Protein AF-A0A2H0RYD6-F1 (afdb_monomer_lite)

Secondary structure (DSSP, 8-state):
-PPPPP--------TT--TTSPPP--S-GGGS-SS--HHHHHT--TT----HHHHHHHHHHHHHHTT--TTTHHHHHHHHHHHHTPPPPPTT--EEPPPHHHHHHHHHHHTTTB-TT--EE-HHHHHHHHHHHHTT--EEEEE----TTHHHHHHHHHHHHHHTTGGG-HHHHHHHHHHHHHEEEEEEHHHHHSHHHHHHHTTSEEEEE--GGGSTTS-HHHHHHHHHHHHHHHHHHHHHTT-TT-EEEE-TTSS--BTTEEEEEHHHHHHHTTSEEEEEEEE--TTTB--STTT-B--S-B--EEEEPPPEEPPS--SHHHHHHHHHHHHHHHHHTT--GGGSEEEEEEEEEETTEEEEEEEEEE--

Structure (mmCIF, N/CA/C/O backbone):
data_AF-A0A2H0RYD6-F1
#
_entry.id   AF-A0A2H0RYD6-F1
#
loop_
_atom_site.group_PDB
_atom_site.id
_atom_site.type_symbol
_atom_site.label_atom_id
_atom_site.label_alt_id
_atom_site.label_comp_id
_atom_site.label_asym_id
_atom_site.label_entity_id
_atom_site.label_seq_id
_atom_site.pdbx_PDB_ins_code
_atom_site.Cartn_x
_atom_site.Cartn_y
_atom_site.Cartn_z
_atom_site.occupancy
_atom_site.B_iso_or_equiv
_atom_site.auth_seq_id
_atom_site.auth_comp_id
_atom_site.auth_asym_id
_atom_site.auth_atom_id
_atom_site.pdbx_PDB_model_num
ATOM 1 N N . MET A 1 1 ? 3.271 -5.932 -44.234 1.00 37.97 1 MET A N 1
ATOM 2 C CA . MET A 1 1 ? 3.535 -5.165 -43.001 1.00 37.97 1 MET A CA 1
ATOM 3 C C . MET A 1 1 ? 2.190 -4.962 -42.330 1.00 37.97 1 MET A C 1
ATOM 5 O O . MET A 1 1 ? 1.294 -4.492 -43.025 1.00 37.97 1 MET A O 1
ATOM 9 N N . PRO A 1 2 ? 1.973 -5.420 -41.089 1.00 30.73 2 PRO A N 1
ATOM 10 C CA . PRO A 1 2 ? 0.747 -5.078 -40.384 1.00 30.73 2 PRO A CA 1
ATOM 11 C C . PRO A 1 2 ? 0.792 -3.588 -40.005 1.00 30.73 2 PRO A C 1
ATOM 13 O O . PRO A 1 2 ? 1.890 -3.070 -39.798 1.00 30.73 2 PRO A O 1
ATOM 16 N N . PRO A 1 3 ? -0.361 -2.900 -39.980 1.00 33.38 3 PRO A N 1
ATOM 17 C CA . PRO A 1 3 ? -0.423 -1.466 -39.736 1.00 33.38 3 PRO A CA 1
ATOM 18 C C . PRO A 1 3 ? 0.052 -1.140 -38.321 1.00 33.38 3 PRO A C 1
ATOM 20 O O . PRO A 1 3 ? -0.197 -1.904 -37.383 1.00 33.38 3 PRO A O 1
ATOM 23 N N . ASP A 1 4 ? 0.740 -0.006 -38.209 1.00 31.06 4 ASP A N 1
ATOM 24 C CA . ASP A 1 4 ? 1.201 0.574 -36.956 1.00 31.06 4 ASP A CA 1
ATOM 25 C C . ASP A 1 4 ? 0.057 0.602 -35.940 1.00 31.06 4 ASP A C 1
ATOM 27 O O . ASP A 1 4 ? -1.044 1.091 -36.210 1.00 31.06 4 ASP A O 1
ATOM 31 N N . ALA A 1 5 ? 0.311 0.006 -34.775 1.00 29.27 5 ALA A N 1
ATOM 32 C CA . ALA A 1 5 ? -0.621 0.057 -33.665 1.00 29.27 5 ALA A CA 1
ATOM 33 C C . ALA A 1 5 ? -0.847 1.531 -33.292 1.00 29.27 5 ALA A C 1
ATOM 35 O O . ALA A 1 5 ? 0.125 2.291 -33.251 1.00 29.27 5 ALA A O 1
ATOM 36 N N . PRO A 1 6 ? -2.096 1.946 -33.019 1.00 32.25 6 PRO A N 1
ATOM 37 C CA . PRO A 1 6 ? -2.384 3.327 -32.677 1.00 32.25 6 PRO A CA 1
ATOM 38 C C . PRO A 1 6 ? -1.544 3.730 -31.465 1.00 32.25 6 PRO A C 1
ATOM 40 O O . PRO A 1 6 ? -1.495 3.011 -30.461 1.00 32.25 6 PRO A O 1
ATOM 43 N N . HIS A 1 7 ? -0.861 4.868 -31.595 1.00 31.98 7 HIS A N 1
ATOM 44 C CA . HIS A 1 7 ? -0.247 5.581 -30.487 1.00 31.98 7 HIS A CA 1
ATOM 45 C C . HIS A 1 7 ? -1.292 5.692 -29.372 1.00 31.98 7 HIS A C 1
ATOM 47 O O . HIS A 1 7 ? -2.338 6.304 -29.566 1.00 31.98 7 HIS A O 1
ATOM 53 N N . ASN A 1 8 ? -1.048 5.019 -28.242 1.00 32.84 8 ASN A N 1
ATOM 54 C CA . ASN A 1 8 ? -1.848 5.212 -27.037 1.00 32.84 8 ASN A CA 1
ATOM 55 C C . ASN A 1 8 ? -1.818 6.703 -26.708 1.00 32.84 8 ASN A C 1
ATOM 57 O O . ASN A 1 8 ? -0.725 7.253 -26.559 1.00 32.84 8 ASN A O 1
ATOM 61 N N . ASP A 1 9 ? -3.008 7.289 -26.594 1.00 32.81 9 ASP A N 1
ATOM 62 C CA . ASP A 1 9 ? -3.233 8.658 -26.158 1.00 32.81 9 ASP A CA 1
ATOM 63 C C . ASP A 1 9 ? -2.314 9.010 -24.988 1.00 32.81 9 ASP A C 1
ATOM 65 O O . ASP A 1 9 ? -2.285 8.351 -23.941 1.00 32.81 9 ASP A O 1
ATOM 69 N N . GLU A 1 10 ? -1.527 10.053 -25.215 1.00 34.47 10 GLU A N 1
ATOM 70 C CA . GLU A 1 10 ? -0.716 10.715 -24.218 1.00 34.47 10 GLU A CA 1
ATOM 71 C C . GLU A 1 10 ? -1.658 11.387 -23.220 1.00 34.47 10 GLU A C 1
ATOM 73 O O . GLU A 1 10 ? -2.106 12.512 -23.408 1.00 34.47 10 GLU A O 1
ATOM 78 N N . THR A 1 11 ? -1.964 10.708 -22.119 1.00 35.88 11 THR A N 1
ATOM 79 C CA . THR A 1 11 ? -2.294 11.434 -20.894 1.00 35.88 11 THR A CA 1
ATOM 80 C C . THR A 1 11 ? -0.992 12.033 -20.371 1.00 35.88 11 THR A C 1
ATOM 82 O O . THR A 1 11 ? -0.288 11.406 -19.576 1.00 35.88 11 THR A O 1
ATOM 85 N N . GLU A 1 12 ? -0.635 13.214 -20.879 1.00 33.78 12 GLU A N 1
ATOM 86 C CA . GLU A 1 12 ? 0.315 14.124 -20.242 1.00 33.78 12 GLU A CA 1
ATOM 87 C C . GLU A 1 12 ? -0.220 14.461 -18.844 1.00 33.78 12 GLU A C 1
ATOM 89 O O . GLU A 1 12 ? -1.097 15.305 -18.668 1.00 33.78 12 GLU A O 1
ATOM 94 N N . PHE A 1 13 ? 0.270 13.757 -17.826 1.00 41.69 13 PHE A N 1
ATOM 95 C CA . PHE A 1 13 ? -0.009 14.108 -16.440 1.00 41.69 13 PHE A CA 1
ATOM 96 C C . PHE A 1 13 ? 0.926 15.244 -16.032 1.00 41.69 13 PHE A C 1
ATOM 98 O O . PHE A 1 13 ? 2.059 15.024 -15.601 1.00 41.69 13 PHE A O 1
ATOM 105 N N . SER A 1 14 ? 0.433 16.473 -16.188 1.00 40.50 14 SER A N 1
ATOM 106 C CA . SER A 1 14 ? 0.968 17.617 -15.458 1.00 40.50 14 SER A CA 1
ATOM 107 C C . SER A 1 14 ? 0.738 17.416 -13.952 1.00 40.50 14 SER A C 1
ATOM 109 O O . SER A 1 14 ? -0.314 16.935 -13.527 1.00 40.50 14 SER A O 1
ATOM 111 N N . ILE A 1 15 ? 1.713 17.844 -13.145 1.00 49.47 15 ILE A N 1
ATOM 112 C CA . ILE A 1 15 ? 1.655 17.952 -11.673 1.00 49.47 15 ILE A CA 1
ATOM 113 C C . ILE A 1 15 ? 0.422 18.746 -11.210 1.00 49.47 15 ILE A C 1
ATOM 115 O O . ILE A 1 15 ? -0.019 18.613 -10.071 1.00 49.47 15 ILE A O 1
ATOM 119 N N . ASP A 1 16 ? -0.145 19.561 -12.099 1.00 48.12 16 ASP A N 1
ATOM 120 C CA . ASP A 1 16 ? -1.187 20.532 -11.786 1.00 48.12 16 ASP A CA 1
ATOM 121 C C . ASP A 1 16 ? -2.543 19.910 -11.413 1.00 48.12 16 ASP A C 1
ATOM 123 O O . ASP A 1 16 ? -3.422 20.634 -10.953 1.00 48.12 16 ASP A O 1
ATOM 127 N N . HIS A 1 17 ? -2.747 18.599 -11.608 1.00 54.44 17 HIS A N 1
ATOM 128 C CA . HIS A 1 17 ? -4.067 17.980 -11.444 1.00 54.44 17 HIS A CA 1
ATOM 129 C C . HIS A 1 17 ? -4.008 16.629 -10.718 1.00 54.44 17 HIS A C 1
ATOM 131 O O . HIS A 1 17 ? -4.177 15.568 -11.319 1.00 54.44 17 HIS A O 1
ATOM 137 N N . ILE A 1 18 ? -3.837 16.664 -9.394 1.00 70.06 18 ILE A N 1
ATOM 138 C CA . ILE A 1 18 ? -4.342 15.582 -8.538 1.00 70.06 18 ILE A CA 1
ATOM 139 C C . ILE A 1 18 ? -5.849 15.846 -8.361 1.00 70.06 18 ILE A C 1
ATOM 141 O O . ILE A 1 18 ? -6.205 16.906 -7.844 1.00 70.06 18 ILE A O 1
ATOM 145 N N . PRO A 1 19 ? -6.755 14.947 -8.796 1.00 70.38 19 PRO A N 1
ATOM 146 C CA . PRO A 1 19 ? -8.194 15.191 -8.701 1.00 70.38 19 PRO A CA 1
ATOM 147 C C . PRO A 1 19 ? -8.621 15.534 -7.268 1.00 70.38 19 PRO A C 1
ATOM 149 O O . PRO A 1 19 ? -8.234 14.841 -6.336 1.00 70.38 19 PRO A O 1
ATOM 152 N N . GLY A 1 20 ? -9.401 16.599 -7.085 1.00 67.25 20 GLY A N 1
ATOM 153 C CA . GLY A 1 20 ? -9.878 17.020 -5.758 1.00 67.25 20 GLY A CA 1
ATOM 154 C C . GLY A 1 20 ? -8.887 17.847 -4.931 1.00 67.25 20 GLY A C 1
ATOM 155 O O . GLY A 1 20 ? -9.303 18.506 -3.983 1.00 67.25 20 GLY A O 1
ATOM 156 N N . VAL A 1 21 ? -7.616 17.926 -5.338 1.00 71.50 21 VAL A N 1
ATOM 157 C CA . VAL A 1 21 ? -6.567 18.626 -4.588 1.00 71.50 21 VAL A CA 1
ATOM 158 C C . VAL A 1 21 ? -6.212 19.953 -5.256 1.00 71.50 21 VAL A C 1
ATOM 160 O O . VAL A 1 21 ? -6.069 20.035 -6.476 1.00 71.50 21 VAL A O 1
ATOM 163 N N . ASN A 1 22 ? -6.046 21.007 -4.452 1.00 69.38 22 ASN A N 1
ATOM 164 C CA . ASN A 1 22 ? -5.608 22.311 -4.954 1.00 69.38 22 ASN A CA 1
ATOM 165 C C . ASN A 1 22 ? -4.197 22.223 -5.568 1.00 69.38 22 ASN A C 1
ATOM 167 O O . ASN A 1 22 ? -3.375 21.449 -5.076 1.00 69.38 22 ASN A O 1
ATOM 171 N N . PRO A 1 23 ? -3.864 23.050 -6.579 1.00 68.56 23 PRO A N 1
ATOM 172 C CA . PRO A 1 23 ? -2.523 23.078 -7.152 1.00 68.56 23 PRO A CA 1
ATOM 173 C C . PRO A 1 23 ? -1.446 23.262 -6.077 1.00 68.56 23 PRO A C 1
ATOM 175 O O . PRO A 1 23 ? -1.485 24.208 -5.285 1.00 68.56 23 PRO A O 1
ATOM 178 N N . ILE A 1 24 ? -0.472 22.353 -6.052 1.00 67.12 24 ILE A N 1
ATOM 179 C CA . ILE A 1 24 ? 0.597 22.348 -5.054 1.00 67.12 24 ILE A CA 1
ATOM 180 C C . ILE A 1 24 ? 1.825 23.031 -5.648 1.00 67.12 24 ILE A C 1
ATOM 182 O O . ILE A 1 24 ? 2.405 22.558 -6.624 1.00 67.12 24 ILE A O 1
ATOM 186 N N . VAL A 1 25 ? 2.274 24.119 -5.019 1.00 66.94 25 VAL A N 1
ATOM 187 C CA . VAL A 1 25 ? 3.538 24.766 -5.394 1.00 66.94 25 VAL A CA 1
ATOM 188 C C . VAL A 1 25 ? 4.698 23.892 -4.929 1.00 66.94 25 VAL A C 1
ATOM 190 O O . VAL A 1 25 ? 5.032 23.837 -3.741 1.00 66.94 25 VAL A O 1
ATOM 193 N N . LEU A 1 26 ? 5.318 23.203 -5.880 1.00 70.19 26 LEU A N 1
ATOM 194 C CA . LEU A 1 26 ? 6.502 22.401 -5.623 1.00 70.19 26 LEU A CA 1
ATOM 195 C C . LEU A 1 26 ? 7.729 23.277 -5.394 1.00 70.19 26 LEU A C 1
ATOM 197 O O . LEU A 1 26 ? 7.932 24.301 -6.046 1.00 70.19 26 LEU A O 1
ATOM 201 N N . LYS A 1 27 ? 8.578 22.848 -4.464 1.00 65.75 27 LYS A N 1
ATOM 202 C CA . LYS A 1 27 ? 9.869 23.486 -4.217 1.00 65.75 27 LYS A CA 1
ATOM 203 C C . LYS A 1 27 ? 10.909 22.844 -5.128 1.00 65.75 27 LYS A C 1
ATOM 205 O O . LYS A 1 27 ? 10.867 21.643 -5.381 1.00 65.75 27 LYS A O 1
ATOM 210 N N . ASN A 1 28 ? 11.872 23.638 -5.590 1.00 64.50 28 ASN A N 1
ATOM 211 C CA . ASN A 1 28 ? 13.033 23.148 -6.338 1.00 64.50 28 ASN A CA 1
ATOM 212 C C . ASN A 1 28 ? 12.688 22.418 -7.656 1.00 64.50 28 ASN A C 1
ATOM 214 O O . ASN A 1 28 ? 13.416 21.510 -8.056 1.00 64.50 28 ASN A O 1
ATOM 218 N N . GLY A 1 29 ? 11.595 22.806 -8.329 1.00 58.78 29 GLY A N 1
ATOM 219 C CA . GLY A 1 29 ? 11.211 22.247 -9.634 1.00 58.78 29 GLY A CA 1
ATOM 220 C C . GLY A 1 29 ? 12.316 22.374 -10.689 1.00 58.78 29 GLY A C 1
ATOM 221 O O . GLY A 1 29 ? 12.468 21.480 -11.512 1.00 58.78 29 GLY A O 1
ATOM 222 N N . ASP A 1 30 ? 13.148 23.412 -10.578 1.00 60.41 30 ASP A N 1
ATOM 223 C CA . ASP A 1 30 ? 14.283 23.691 -11.468 1.00 60.41 30 ASP A CA 1
ATOM 224 C C . ASP A 1 30 ? 15.424 22.659 -11.354 1.00 60.41 30 ASP A C 1
ATOM 226 O O . ASP A 1 30 ? 16.246 22.538 -12.259 1.00 60.41 30 ASP A O 1
ATOM 230 N N . LEU A 1 31 ? 15.492 21.891 -10.252 1.00 63.03 31 LEU A N 1
ATOM 231 C CA . LEU A 1 31 ? 16.454 20.788 -10.092 1.00 63.03 31 LEU A CA 1
ATOM 232 C C . LEU A 1 31 ? 15.999 19.495 -10.790 1.00 63.03 31 LEU A C 1
ATOM 234 O O . LEU A 1 31 ? 16.804 18.569 -10.950 1.00 63.03 31 LEU A O 1
ATOM 238 N N . LEU A 1 32 ? 14.725 19.423 -11.186 1.00 67.06 32 LEU A N 1
ATOM 239 C CA . LEU A 1 32 ? 14.115 18.295 -11.884 1.00 67.06 32 LEU A CA 1
ATOM 240 C C . LEU A 1 32 ? 13.930 18.672 -13.358 1.00 67.06 32 LEU A C 1
ATOM 242 O O . LEU A 1 32 ? 13.231 19.634 -13.682 1.00 67.06 32 LEU A O 1
ATOM 246 N N . GLN A 1 33 ? 14.581 17.922 -14.249 1.00 61.97 33 GLN A N 1
ATOM 247 C CA . GLN A 1 33 ? 14.640 18.255 -15.673 1.00 61.97 33 GLN A CA 1
ATOM 248 C C . GLN A 1 33 ? 13.252 18.238 -16.320 1.00 61.97 33 GLN A C 1
ATOM 250 O O . GLN A 1 33 ? 12.412 17.397 -15.995 1.00 61.97 33 GLN A O 1
ATOM 255 N N . GLU A 1 34 ? 13.042 19.167 -17.251 1.00 55.84 34 GLU A N 1
ATOM 256 C CA . GLU A 1 34 ? 11.829 19.268 -18.069 1.00 55.84 34 GLU A CA 1
ATOM 257 C C . GLU A 1 34 ? 11.681 18.056 -19.009 1.00 55.84 34 GLU A C 1
ATOM 259 O O . GLU A 1 34 ? 10.568 17.582 -19.205 1.00 55.84 34 GLU A O 1
ATOM 264 N N . ASP A 1 35 ? 12.811 17.492 -19.465 1.00 63.28 35 ASP A N 1
ATOM 265 C CA . ASP A 1 35 ? 12.891 16.285 -20.311 1.00 63.28 35 ASP A CA 1
ATOM 266 C C . ASP A 1 35 ? 12.832 14.961 -19.503 1.00 63.28 35 ASP A C 1
ATOM 268 O O . ASP A 1 35 ? 12.671 13.878 -20.071 1.00 63.28 35 ASP A O 1
ATOM 272 N N . GLY A 1 36 ? 12.954 15.051 -18.170 1.00 71.69 36 GLY A N 1
ATOM 273 C CA . GLY A 1 36 ? 12.573 14.007 -17.213 1.00 71.69 36 GLY A CA 1
ATOM 274 C C . GLY A 1 36 ? 13.517 12.820 -16.967 1.00 71.69 36 GLY A C 1
ATOM 275 O O . GLY A 1 36 ? 14.474 12.555 -17.686 1.00 71.69 36 GLY A O 1
ATOM 276 N N . HIS A 1 37 ? 13.171 12.048 -15.929 1.00 81.62 37 HIS A N 1
ATOM 277 C CA . HIS A 1 37 ? 13.702 10.725 -15.548 1.00 81.62 37 HIS A CA 1
ATOM 278 C C . HIS A 1 37 ? 15.046 10.668 -14.803 1.00 81.62 37 HIS A C 1
ATOM 280 O O . HIS A 1 37 ? 15.606 9.582 -14.645 1.00 81.62 37 HIS A O 1
ATOM 286 N N . ARG A 1 38 ? 15.565 11.777 -14.271 1.00 83.25 38 ARG A N 1
ATOM 287 C CA . ARG A 1 38 ? 16.799 11.783 -13.471 1.00 83.25 38 ARG A CA 1
ATOM 288 C C . ARG A 1 38 ? 16.686 10.914 -12.220 1.00 83.25 38 ARG A C 1
ATOM 290 O O . ARG A 1 38 ? 17.623 10.182 -11.920 1.00 83.25 38 ARG A O 1
ATOM 297 N N . ILE A 1 39 ? 15.550 10.940 -11.518 1.00 85.62 39 ILE A N 1
ATOM 298 C CA . ILE A 1 39 ? 15.316 10.061 -10.360 1.00 85.62 39 ILE A CA 1
ATOM 299 C C . ILE A 1 39 ? 15.336 8.601 -10.798 1.00 85.62 39 ILE A C 1
ATOM 301 O O . ILE A 1 39 ? 15.963 7.766 -10.150 1.00 85.62 39 ILE A O 1
ATOM 305 N N . ALA A 1 40 ? 14.680 8.300 -11.917 1.00 82.94 40 ALA A N 1
ATOM 306 C CA . ALA A 1 40 ? 14.672 6.954 -12.460 1.00 82.94 40 ALA A CA 1
ATOM 307 C C . ALA A 1 40 ? 16.083 6.482 -12.834 1.00 82.94 40 ALA A C 1
ATOM 309 O O . ALA A 1 40 ? 16.407 5.340 -12.547 1.00 82.94 40 ALA A O 1
ATOM 310 N N . ASN A 1 41 ? 16.919 7.352 -13.407 1.00 84.56 41 ASN A N 1
ATOM 311 C CA . ASN A 1 41 ? 18.292 7.030 -13.801 1.00 84.56 41 ASN A CA 1
ATOM 312 C C . ASN A 1 41 ? 19.223 6.825 -12.594 1.00 84.56 41 ASN A C 1
ATOM 314 O O . ASN A 1 41 ? 20.054 5.925 -12.631 1.00 84.56 41 ASN A O 1
ATOM 318 N N . ILE A 1 42 ? 19.063 7.605 -11.514 1.00 85.56 42 ILE A N 1
ATOM 319 C CA . ILE A 1 42 ? 19.837 7.440 -10.265 1.00 85.56 42 ILE A CA 1
ATOM 320 C C . ILE A 1 42 ? 19.602 6.053 -9.646 1.00 85.56 42 ILE A C 1
ATOM 322 O O . ILE A 1 42 ? 20.526 5.424 -9.139 1.00 85.56 42 ILE A O 1
ATOM 326 N N . PHE A 1 43 ? 18.357 5.571 -9.677 1.00 82.94 43 PHE A N 1
ATOM 327 C CA . PHE A 1 43 ? 17.965 4.300 -9.058 1.00 82.94 43 PHE A CA 1
ATOM 328 C C . PHE A 1 43 ? 17.747 3.163 -10.064 1.00 82.94 43 PHE A C 1
ATOM 330 O O . PHE A 1 43 ? 17.210 2.118 -9.691 1.00 82.94 43 PHE A O 1
ATOM 337 N N . GLU A 1 44 ? 18.125 3.340 -11.331 1.00 75.81 44 GLU A N 1
ATOM 338 C CA . GLU A 1 44 ? 18.052 2.267 -12.319 1.00 75.81 44 GLU A CA 1
ATOM 339 C C . GLU A 1 44 ? 19.145 1.239 -12.016 1.00 75.81 44 GLU A C 1
ATOM 341 O O . GLU A 1 44 ? 20.317 1.420 -12.337 1.00 75.81 44 GLU A O 1
ATOM 346 N N . GLU A 1 45 ? 18.760 0.139 -11.372 1.00 64.31 45 GLU A N 1
ATOM 347 C CA . GLU A 1 45 ? 19.651 -0.999 -11.174 1.00 64.31 45 GLU A CA 1
ATOM 348 C C . GLU A 1 45 ? 19.872 -1.679 -12.543 1.00 64.31 45 GLU A C 1
ATOM 350 O O . GLU A 1 45 ? 18.979 -2.316 -13.100 1.00 64.31 45 GLU A O 1
ATOM 355 N N . SER A 1 46 ? 21.083 -1.560 -13.099 1.00 48.12 46 SER A N 1
ATOM 356 C CA . SER A 1 46 ? 21.507 -2.169 -14.377 1.00 48.12 46 SER A CA 1
ATOM 357 C C . SER A 1 46 ? 21.559 -3.709 -14.367 1.00 48.12 46 SER A C 1
ATOM 359 O O . SER A 1 46 ? 21.942 -4.328 -15.359 1.00 48.12 46 SER A O 1
ATOM 361 N N . ALA A 1 47 ? 21.179 -4.338 -13.251 1.00 44.09 47 ALA A N 1
ATOM 362 C CA . ALA A 1 47 ? 21.305 -5.771 -13.001 1.00 44.09 47 ALA A CA 1
ATOM 363 C C . ALA A 1 47 ? 20.066 -6.600 -13.395 1.00 44.09 47 ALA A C 1
ATOM 365 O O . ALA A 1 47 ? 20.176 -7.816 -13.530 1.00 44.09 47 ALA A O 1
ATOM 366 N N . ASP A 1 48 ? 18.908 -5.980 -13.639 1.00 51.62 48 ASP A N 1
ATOM 367 C CA . ASP A 1 48 ? 17.642 -6.706 -13.848 1.00 51.62 48 ASP A CA 1
ATOM 368 C C . ASP A 1 48 ? 17.368 -7.051 -15.326 1.00 51.62 48 ASP A C 1
ATOM 370 O O . ASP A 1 48 ? 16.251 -6.954 -15.842 1.00 51.62 48 ASP A O 1
ATOM 374 N N . HIS A 1 49 ? 18.402 -7.482 -16.049 1.00 54.03 49 HIS A N 1
ATOM 375 C CA . HIS A 1 49 ? 18.264 -8.008 -17.407 1.00 54.03 49 HIS A CA 1
ATOM 376 C C . HIS A 1 49 ? 18.059 -9.523 -17.385 1.00 54.03 49 HIS A C 1
ATOM 378 O O . HIS A 1 49 ? 18.941 -10.288 -17.771 1.00 54.03 49 HIS A O 1
ATOM 384 N N . ILE A 1 50 ? 16.867 -9.975 -16.983 1.00 57.44 50 ILE A N 1
ATOM 385 C CA . ILE A 1 50 ? 16.439 -11.336 -17.331 1.00 57.44 50 ILE A CA 1
ATOM 386 C C . ILE A 1 50 ? 16.320 -11.384 -18.863 1.00 57.44 50 ILE A C 1
ATOM 388 O O . ILE A 1 50 ? 15.563 -10.581 -19.431 1.00 57.44 50 ILE A O 1
ATOM 392 N N . PRO A 1 51 ? 17.032 -12.294 -19.560 1.00 62.44 51 PRO A N 1
ATOM 393 C CA . PRO A 1 51 ? 16.897 -12.443 -21.002 1.00 62.44 51 PRO A CA 1
ATOM 394 C C . PRO A 1 51 ? 15.425 -12.587 -21.393 1.00 62.44 51 PRO A C 1
ATOM 396 O O . PRO A 1 51 ? 14.651 -13.257 -20.707 1.00 62.44 51 PRO A O 1
ATOM 399 N N . GLN A 1 52 ? 15.018 -11.961 -22.497 1.00 66.25 52 GLN A N 1
ATOM 400 C CA . GLN A 1 52 ? 13.610 -11.912 -22.908 1.00 66.25 52 GLN A CA 1
ATOM 401 C C . GLN A 1 52 ? 12.966 -13.309 -22.996 1.00 66.25 52 GLN A C 1
ATOM 403 O O . GLN A 1 52 ? 11.802 -13.476 -22.633 1.00 66.25 52 GLN A O 1
ATOM 408 N N . GLU A 1 53 ? 13.726 -14.314 -23.431 1.00 64.31 53 GLU A N 1
ATOM 409 C CA . GLU A 1 53 ? 13.282 -15.709 -23.504 1.00 64.31 53 GLU A CA 1
ATOM 410 C C . GLU A 1 53 ? 12.977 -16.298 -22.119 1.00 64.31 53 GLU A C 1
ATOM 412 O O . GLU A 1 53 ? 11.907 -16.879 -21.918 1.00 64.31 53 GLU A O 1
ATOM 417 N N . SER A 1 54 ? 13.857 -16.070 -21.139 1.00 68.75 54 SER A N 1
ATOM 418 C CA . SER A 1 54 ? 13.654 -16.478 -19.745 1.00 68.75 54 SER A CA 1
ATOM 419 C C . SER A 1 54 ? 12.434 -15.782 -19.134 1.00 68.75 54 SER A C 1
ATOM 421 O O . SER A 1 54 ? 11.614 -16.431 -18.487 1.00 68.75 54 SER A O 1
ATOM 423 N N . SER A 1 55 ? 12.231 -14.494 -19.427 1.00 71.56 55 SER A N 1
ATOM 424 C CA . SER A 1 55 ? 11.051 -13.738 -18.984 1.00 71.56 55 SER A CA 1
ATOM 425 C C . SER A 1 55 ? 9.739 -14.301 -19.547 1.00 71.56 55 SER A C 1
ATOM 427 O O . SER A 1 55 ? 8.750 -14.419 -18.822 1.00 71.56 55 SER A O 1
ATOM 429 N N . ILE A 1 56 ? 9.712 -14.700 -20.826 1.00 76.19 56 ILE A N 1
ATOM 430 C CA . ILE A 1 56 ? 8.523 -15.305 -21.454 1.00 76.19 56 ILE A CA 1
ATOM 431 C C . ILE A 1 56 ? 8.234 -16.688 -20.862 1.00 76.19 56 ILE A C 1
ATOM 433 O O . ILE A 1 56 ? 7.071 -17.006 -20.596 1.00 76.19 56 ILE A O 1
ATOM 437 N N . ALA A 1 57 ? 9.263 -17.508 -20.640 1.00 80.25 57 ALA A N 1
ATOM 438 C CA . ALA A 1 57 ? 9.107 -18.828 -20.035 1.00 80.25 57 ALA A CA 1
ATOM 439 C C . ALA A 1 57 ? 8.554 -18.731 -18.603 1.00 80.25 57 ALA A C 1
ATOM 441 O O . ALA A 1 57 ? 7.600 -19.437 -18.265 1.00 80.25 57 ALA A O 1
ATOM 442 N N . LEU A 1 58 ? 9.090 -17.809 -17.796 1.00 76.88 58 LEU A N 1
ATOM 443 C CA . LEU A 1 58 ? 8.619 -17.537 -16.437 1.00 76.88 58 LEU A CA 1
ATOM 444 C C . LEU A 1 58 ? 7.170 -17.038 -16.428 1.00 76.88 58 LEU A C 1
ATOM 446 O O . LEU A 1 58 ? 6.333 -17.608 -15.730 1.00 76.88 58 LEU A O 1
ATOM 450 N N . ALA A 1 59 ? 6.836 -16.049 -17.262 1.00 80.50 59 ALA A N 1
ATOM 451 C CA . ALA A 1 59 ? 5.469 -15.543 -17.376 1.00 80.50 59 ALA A CA 1
ATOM 452 C C . ALA A 1 59 ? 4.486 -16.630 -17.847 1.00 80.50 59 ALA A C 1
ATOM 454 O O . ALA A 1 59 ? 3.385 -16.756 -17.314 1.00 80.50 59 ALA A O 1
ATOM 455 N N . THR A 1 60 ? 4.888 -17.469 -18.806 1.00 85.94 60 THR A N 1
ATOM 456 C CA . THR A 1 60 ? 4.072 -18.593 -19.290 1.00 85.94 60 THR A CA 1
ATOM 457 C C . THR A 1 60 ? 3.828 -19.621 -18.191 1.00 85.94 60 THR A C 1
ATOM 459 O O . THR A 1 60 ? 2.704 -20.101 -18.035 1.00 85.94 60 THR A O 1
ATOM 462 N N . ARG A 1 61 ? 4.865 -19.964 -17.417 1.00 84.06 61 ARG A N 1
ATOM 463 C CA . ARG A 1 61 ? 4.758 -20.880 -16.277 1.00 84.06 61 ARG A CA 1
ATOM 464 C C . ARG A 1 61 ? 3.798 -20.328 -15.223 1.00 84.06 61 ARG A C 1
ATOM 466 O O . ARG A 1 61 ? 2.887 -21.045 -14.819 1.00 84.06 61 ARG A O 1
ATOM 473 N N . ALA A 1 62 ? 3.949 -19.054 -14.873 1.00 81.00 62 ALA A N 1
ATOM 474 C CA . ALA A 1 62 ? 3.089 -18.364 -13.922 1.00 81.00 62 ALA A CA 1
ATOM 475 C C . ALA A 1 62 ? 1.616 -18.365 -14.368 1.00 81.00 62 ALA A C 1
ATOM 477 O O . ALA A 1 62 ? 0.728 -18.714 -13.595 1.00 81.00 62 ALA A O 1
ATOM 478 N N . LEU A 1 63 ? 1.347 -18.068 -15.645 1.00 86.94 63 LEU A N 1
ATOM 479 C CA . LEU A 1 63 ? -0.003 -18.126 -16.216 1.00 86.94 63 LEU A CA 1
ATOM 480 C C . LEU A 1 63 ? -0.581 -19.552 -16.201 1.00 86.94 63 LEU A C 1
ATOM 482 O O . LEU A 1 63 ? -1.751 -19.747 -15.882 1.00 86.94 63 LEU A O 1
ATOM 486 N N . ARG A 1 64 ? 0.221 -20.577 -16.505 1.00 86.69 64 ARG A N 1
ATOM 487 C CA . ARG A 1 64 ? -0.245 -21.970 -16.398 1.00 86.69 64 ARG A CA 1
ATOM 488 C C . ARG A 1 64 ? -0.616 -22.333 -14.966 1.00 86.69 64 ARG A C 1
ATOM 490 O O . ARG A 1 64 ? -1.638 -22.976 -14.759 1.00 86.69 64 ARG A O 1
ATOM 497 N N . GLN A 1 65 ? 0.187 -21.915 -13.991 1.00 83.44 65 GLN A N 1
ATOM 498 C CA . GLN A 1 65 ? -0.075 -22.203 -12.581 1.00 83.44 65 GLN A CA 1
ATOM 499 C C . GLN A 1 65 ? -1.275 -21.428 -12.030 1.00 83.44 65 GLN A C 1
ATOM 501 O O . GLN A 1 65 ? -2.001 -21.965 -11.206 1.00 83.44 65 GLN A O 1
ATOM 506 N N . ALA A 1 66 ? -1.564 -20.240 -12.566 1.00 83.12 66 ALA A N 1
ATOM 507 C CA . ALA A 1 66 ? -2.818 -19.529 -12.311 1.00 83.12 66 ALA A CA 1
ATOM 508 C C . ALA A 1 66 ? -4.054 -20.228 -12.940 1.00 83.12 66 ALA A C 1
ATOM 510 O O . ALA A 1 66 ? -5.188 -19.765 -12.810 1.00 83.12 66 ALA A O 1
ATOM 511 N N . GLY A 1 67 ? -3.862 -21.330 -13.673 1.00 87.44 67 GLY A N 1
ATOM 512 C CA . GLY A 1 67 ? -4.941 -22.106 -14.281 1.00 87.44 67 GLY A CA 1
ATOM 513 C C . GLY A 1 67 ? -5.452 -21.550 -15.612 1.00 87.44 67 GLY A C 1
ATOM 514 O O . GLY A 1 67 ? -6.537 -21.930 -16.053 1.00 87.44 67 GLY A O 1
ATOM 515 N N . TYR A 1 68 ? -4.712 -20.660 -16.287 1.00 89.38 68 TYR A N 1
ATOM 516 C CA . TYR A 1 68 ? -5.108 -20.228 -17.630 1.00 89.38 68 TYR A CA 1
ATOM 517 C C . TYR A 1 68 ? -4.944 -21.371 -18.636 1.00 89.38 68 TYR A C 1
ATOM 519 O O . TYR A 1 68 ? -3.862 -21.940 -18.800 1.00 89.38 68 TYR A O 1
ATOM 527 N N . GLY A 1 69 ? -6.019 -21.665 -19.372 1.00 91.31 69 GLY A N 1
ATOM 528 C CA . GLY A 1 69 ? -5.975 -22.619 -20.479 1.00 91.31 69 GLY A CA 1
ATOM 529 C C . GLY A 1 69 ? -5.011 -22.174 -21.583 1.00 91.31 69 GLY A C 1
ATOM 530 O O . GLY A 1 69 ? -4.830 -20.977 -21.815 1.00 91.31 69 GLY A O 1
ATOM 531 N N . LEU A 1 70 ? -4.435 -23.138 -22.310 1.00 90.19 70 LEU A N 1
ATOM 532 C CA . LEU A 1 70 ? -3.402 -22.895 -23.331 1.00 90.19 70 LEU A CA 1
ATOM 533 C C . LEU A 1 70 ? -3.796 -21.840 -24.379 1.00 90.19 70 LEU A C 1
ATOM 535 O O . LEU A 1 70 ? -2.941 -21.076 -24.816 1.00 90.19 70 LEU A O 1
ATOM 539 N N . LEU A 1 71 ? -5.081 -21.759 -24.738 1.00 92.88 71 LEU A N 1
ATOM 540 C CA . LEU A 1 71 ? -5.603 -20.787 -25.707 1.00 92.88 71 LEU A CA 1
ATOM 541 C C . LEU A 1 71 ? -5.634 -19.340 -25.178 1.00 92.88 71 LEU A C 1
ATOM 543 O O . LEU A 1 71 ? -5.594 -18.403 -25.968 1.00 92.88 71 LEU A O 1
ATOM 547 N N . HIS A 1 72 ? -5.674 -19.141 -23.858 1.00 90.56 72 HIS A N 1
ATOM 548 C CA . HIS A 1 72 ? -5.741 -17.813 -23.232 1.00 90.56 72 HIS A CA 1
ATOM 549 C C . HIS A 1 72 ? -4.358 -17.212 -22.960 1.00 90.56 72 HIS A C 1
ATOM 551 O O . HIS A 1 72 ? -4.215 -15.991 -22.876 1.00 90.56 72 HIS A O 1
ATOM 557 N N . ILE A 1 73 ? -3.333 -18.061 -22.831 1.00 92.31 73 ILE A N 1
ATOM 558 C CA . ILE A 1 73 ? -1.966 -17.650 -22.489 1.00 92.31 73 ILE A CA 1
ATOM 559 C C . ILE A 1 73 ? -1.405 -16.606 -23.470 1.00 92.31 73 ILE A C 1
ATOM 561 O O . ILE A 1 73 ? -0.902 -15.593 -22.985 1.00 92.31 73 ILE A O 1
ATOM 565 N N . PRO A 1 74 ? -1.508 -16.761 -24.810 1.00 92.75 74 PRO A N 1
ATOM 566 C CA . PRO A 1 74 ? -0.967 -15.770 -25.740 1.00 92.75 74 PRO A CA 1
ATOM 567 C C . PRO A 1 74 ? -1.548 -14.370 -25.518 1.00 92.75 74 PRO A C 1
ATOM 569 O O . PRO A 1 74 ? -0.799 -13.399 -25.446 1.00 92.75 74 PRO A O 1
ATOM 572 N N . GLY A 1 75 ? -2.868 -14.269 -25.325 1.00 92.75 75 GLY A N 1
ATOM 573 C CA . GLY A 1 75 ? -3.531 -12.996 -25.039 1.00 92.75 75 GLY A CA 1
ATOM 574 C C . GLY A 1 75 ? -3.050 -12.374 -23.727 1.00 92.75 75 GLY A C 1
ATOM 575 O O . GLY A 1 75 ? -2.735 -11.188 -23.686 1.00 92.75 75 GLY A O 1
ATOM 576 N N . LYS A 1 76 ? -2.906 -13.180 -22.667 1.00 91.56 76 LYS A N 1
ATOM 577 C CA . LYS A 1 76 ? -2.398 -12.709 -21.367 1.00 91.56 76 LYS A CA 1
ATOM 578 C C . LYS A 1 76 ? -0.941 -12.246 -21.439 1.00 91.56 76 LYS A C 1
ATOM 580 O O . LYS A 1 76 ? -0.613 -11.230 -20.834 1.00 91.56 76 LYS A O 1
ATOM 585 N N . LEU A 1 77 ? -0.090 -12.924 -22.213 1.00 89.25 77 LEU A N 1
ATOM 586 C CA . LEU A 1 77 ? 1.295 -12.502 -22.455 1.00 89.25 77 LEU A CA 1
ATOM 587 C C . LEU A 1 77 ? 1.370 -11.179 -23.226 1.00 89.25 77 LEU A C 1
ATOM 589 O O . LEU A 1 77 ? 2.195 -10.329 -22.893 1.00 89.25 77 LEU A O 1
ATOM 593 N N . VAL A 1 78 ? 0.505 -10.979 -24.228 1.00 90.44 78 VAL A N 1
ATOM 594 C CA . VAL A 1 78 ? 0.407 -9.703 -24.958 1.00 90.44 78 VAL A CA 1
ATOM 595 C C . VAL A 1 78 ? -0.014 -8.576 -24.016 1.00 90.44 78 VAL A C 1
ATOM 597 O O . VAL A 1 78 ? 0.624 -7.523 -24.013 1.00 90.44 78 VAL A O 1
ATOM 600 N N . THR A 1 79 ? -1.026 -8.807 -23.174 1.00 90.00 79 THR A N 1
ATOM 601 C CA . THR A 1 79 ? -1.462 -7.832 -22.165 1.00 90.00 79 THR A CA 1
ATOM 602 C C . THR A 1 79 ? -0.339 -7.503 -21.187 1.00 90.00 79 THR A C 1
ATOM 604 O O . THR A 1 79 ? -0.013 -6.330 -21.025 1.00 90.00 79 THR A O 1
ATOM 607 N N . LEU A 1 80 ? 0.306 -8.512 -20.593 1.00 86.50 80 LEU A N 1
ATOM 608 C CA . LEU A 1 80 ? 1.427 -8.320 -19.672 1.00 86.50 80 LEU A CA 1
ATOM 609 C C . LEU A 1 80 ? 2.546 -7.502 -20.326 1.00 86.50 80 LEU A C 1
ATOM 611 O O . LEU A 1 80 ? 2.971 -6.495 -19.773 1.00 86.50 80 LEU A O 1
ATOM 615 N N . ARG A 1 81 ? 2.960 -7.863 -21.548 1.00 85.00 81 ARG A N 1
ATOM 616 C CA . ARG A 1 81 ? 3.975 -7.120 -22.308 1.00 85.00 81 ARG A CA 1
ATOM 617 C C . ARG A 1 81 ? 3.567 -5.665 -22.542 1.00 85.00 81 ARG A C 1
ATOM 619 O O . ARG A 1 81 ? 4.397 -4.773 -22.388 1.00 85.00 81 ARG A O 1
ATOM 626 N N . SER A 1 82 ? 2.311 -5.422 -22.919 1.00 87.62 82 SER A N 1
ATOM 627 C CA . SER A 1 82 ? 1.793 -4.067 -23.130 1.00 87.62 82 SER A CA 1
ATOM 628 C C . SER A 1 82 ? 1.836 -3.234 -21.849 1.00 87.62 82 SER A C 1
ATOM 630 O O . SER A 1 82 ? 2.166 -2.054 -21.913 1.00 87.62 82 SER A O 1
ATOM 632 N N . LEU A 1 83 ? 1.511 -3.829 -20.700 1.00 85.81 83 LEU A N 1
ATOM 633 C CA . LEU A 1 83 ? 1.501 -3.142 -19.407 1.00 85.81 83 LEU A CA 1
ATOM 634 C C . LEU A 1 83 ? 2.920 -2.904 -18.863 1.00 85.81 83 LEU A C 1
ATOM 636 O O . LEU A 1 83 ? 3.215 -1.826 -18.342 1.00 85.81 83 LEU A O 1
ATOM 640 N N . SER A 1 84 ? 3.831 -3.863 -19.045 1.00 79.94 84 SER A N 1
ATOM 641 C CA . SER A 1 84 ? 5.230 -3.747 -18.608 1.00 79.94 84 SER A CA 1
ATOM 642 C C . SER A 1 84 ? 6.052 -2.764 -19.453 1.00 79.94 84 SER A C 1
ATOM 644 O O . SER A 1 84 ? 7.049 -2.220 -18.979 1.00 79.94 84 SER A O 1
ATOM 646 N N . ASN A 1 85 ? 5.628 -2.488 -20.690 1.00 77.94 85 ASN A N 1
ATOM 647 C CA . ASN A 1 85 ? 6.262 -1.512 -21.586 1.00 77.94 85 ASN A CA 1
ATOM 648 C C . ASN A 1 85 ? 5.771 -0.068 -21.387 1.00 77.94 85 ASN A C 1
ATOM 650 O O . ASN A 1 85 ? 6.053 0.801 -22.211 1.00 77.94 85 ASN A O 1
ATOM 654 N N . THR A 1 86 ? 5.063 0.213 -20.294 1.00 74.00 86 THR A N 1
ATOM 655 C CA . THR A 1 86 ? 4.760 1.588 -19.880 1.00 74.00 86 THR A CA 1
ATOM 656 C C . THR A 1 86 ? 6.054 2.378 -19.665 1.00 74.00 86 THR A C 1
ATOM 658 O O . THR A 1 86 ? 7.041 1.827 -19.163 1.00 74.00 86 THR A O 1
ATOM 661 N N . LYS A 1 87 ? 6.065 3.659 -20.065 1.00 75.56 87 LYS A N 1
ATOM 662 C CA . LYS A 1 87 ? 7.215 4.559 -19.876 1.00 75.56 87 LYS A CA 1
ATOM 663 C C . LYS A 1 87 ? 7.593 4.615 -18.386 1.00 75.56 87 LYS A C 1
ATOM 665 O O . LYS A 1 87 ? 6.736 4.466 -17.506 1.00 75.56 87 LYS A O 1
ATOM 670 N N . LYS A 1 88 ? 8.887 4.805 -18.099 1.00 77.50 88 LYS A N 1
ATOM 671 C CA . LYS A 1 88 ? 9.335 5.117 -16.733 1.00 77.50 88 LYS A CA 1
ATOM 672 C C . LYS A 1 88 ? 8.616 6.388 -16.268 1.00 77.50 88 LYS A C 1
ATOM 674 O O . LYS A 1 88 ? 8.359 7.248 -17.110 1.00 77.50 88 LYS A O 1
ATOM 679 N N . PRO A 1 89 ? 8.286 6.522 -14.977 1.00 77.75 89 PRO A N 1
ATOM 680 C CA . PRO A 1 89 ? 7.655 7.741 -14.498 1.00 77.75 89 PRO A CA 1
ATOM 681 C C . PRO A 1 89 ? 8.548 8.951 -14.722 1.00 77.75 89 PRO A C 1
ATOM 683 O O . PRO A 1 89 ? 9.775 8.859 -14.607 1.00 77.75 89 PRO A O 1
ATOM 686 N N . HIS A 1 90 ? 7.926 10.076 -15.052 1.00 83.25 90 HIS A N 1
ATOM 687 C CA . HIS A 1 90 ? 8.622 11.354 -15.085 1.00 83.25 90 HIS A CA 1
ATOM 688 C C . HIS A 1 90 ? 8.993 11.768 -13.654 1.00 83.25 90 HIS A C 1
ATOM 690 O O . HIS A 1 90 ? 8.262 11.468 -12.714 1.00 83.25 90 HIS A O 1
ATOM 696 N N . ASP A 1 91 ? 10.057 12.551 -13.465 1.00 79.25 91 ASP A N 1
ATOM 697 C CA . ASP A 1 91 ? 10.455 13.059 -12.133 1.00 79.25 91 ASP A CA 1
ATOM 698 C C . ASP A 1 91 ? 9.400 13.979 -11.489 1.00 79.25 91 ASP A C 1
ATOM 700 O O . ASP A 1 91 ? 9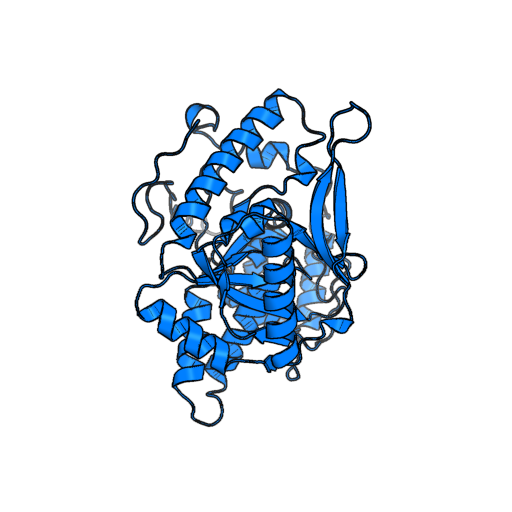.492 14.339 -10.318 1.00 79.25 91 ASP A O 1
ATOM 704 N N . ARG A 1 92 ? 8.405 14.370 -12.285 1.00 77.38 92 ARG A N 1
ATOM 705 C CA . ARG A 1 92 ? 7.274 15.229 -11.932 1.00 77.38 92 ARG A CA 1
ATOM 706 C C . ARG A 1 92 ? 5.992 14.421 -11.702 1.00 77.38 92 ARG A C 1
ATOM 708 O O . ARG A 1 92 ? 5.030 14.926 -11.140 1.00 77.38 92 ARG A O 1
ATOM 715 N N . GLU A 1 93 ? 5.985 13.149 -12.086 1.00 80.62 93 GLU A N 1
ATOM 716 C CA . GLU A 1 93 ? 4.874 12.242 -11.841 1.00 80.62 93 GLU A CA 1
ATOM 717 C C . GLU A 1 93 ? 5.007 11.680 -10.421 1.00 80.62 93 GLU A C 1
ATOM 719 O O . GLU A 1 93 ? 5.618 10.640 -10.196 1.00 80.62 93 GLU A O 1
ATOM 724 N N . TYR A 1 94 ? 4.490 12.410 -9.435 1.00 85.00 94 TYR A N 1
ATOM 725 C CA . TYR A 1 94 ? 4.503 11.968 -8.038 1.00 85.00 94 TYR A CA 1
ATOM 726 C C . TYR A 1 94 ? 3.342 11.033 -7.724 1.00 85.00 94 TYR A C 1
ATOM 728 O O . TYR A 1 94 ? 3.518 10.047 -7.014 1.00 85.00 94 TYR A O 1
ATOM 736 N N . VAL A 1 95 ? 2.156 11.356 -8.240 1.00 87.81 95 VAL A N 1
ATOM 737 C CA . VAL A 1 95 ? 0.943 10.559 -8.069 1.00 87.81 95 VAL A CA 1
ATOM 738 C C . VAL A 1 95 ? 0.603 9.917 -9.401 1.00 87.81 95 VAL A C 1
ATOM 740 O O . VAL A 1 95 ? 0.511 10.599 -10.419 1.00 87.81 95 VAL A O 1
ATOM 743 N N . ARG A 1 96 ? 0.387 8.606 -9.382 1.00 87.56 96 ARG A N 1
ATOM 744 C CA . ARG A 1 96 ? -0.108 7.845 -10.522 1.00 87.56 96 ARG A CA 1
ATOM 745 C C . ARG A 1 96 ? -1.488 7.310 -10.207 1.00 87.56 96 ARG A C 1
ATOM 747 O O . ARG A 1 96 ? -1.673 6.563 -9.243 1.00 87.56 96 ARG A O 1
ATOM 754 N N . MET A 1 97 ? -2.446 7.648 -11.061 1.00 90.06 97 MET A N 1
ATOM 755 C CA . MET A 1 97 ? -3.757 7.020 -11.014 1.00 90.06 97 MET A CA 1
ATOM 756 C C . MET A 1 97 ? -3.673 5.591 -11.545 1.00 90.06 97 MET A C 1
ATOM 758 O O . MET A 1 97 ? -2.906 5.305 -12.468 1.00 90.06 97 MET A O 1
ATOM 762 N N . ARG A 1 98 ? -4.452 4.687 -10.945 1.00 90.62 98 ARG A N 1
ATOM 763 C CA . ARG A 1 98 ? -4.518 3.292 -11.386 1.00 90.62 98 ARG A CA 1
ATOM 764 C C . ARG A 1 98 ? -4.851 3.216 -12.879 1.00 90.62 98 ARG A C 1
ATOM 766 O O . ARG A 1 98 ? -5.659 3.983 -13.397 1.00 90.62 98 ARG A O 1
ATOM 773 N N . ASN A 1 99 ? -4.253 2.256 -13.567 1.00 91.50 99 ASN A N 1
ATOM 774 C CA . ASN A 1 99 ? -4.594 1.923 -14.939 1.00 91.50 99 ASN A CA 1
ATOM 775 C C . ASN A 1 99 ? -5.640 0.804 -14.922 1.00 91.50 99 ASN A C 1
ATOM 777 O O . ASN A 1 99 ? -5.344 -0.301 -14.475 1.00 91.50 99 ASN A O 1
ATOM 781 N N . GLU A 1 100 ? -6.842 1.048 -15.446 1.00 92.06 100 GLU A N 1
ATOM 782 C CA . GLU A 1 100 ? -7.933 0.059 -15.404 1.00 92.06 100 GLU A CA 1
ATOM 783 C C . GLU A 1 100 ? -7.598 -1.257 -16.129 1.00 92.06 100 GLU A C 1
ATOM 785 O O . GLU A 1 100 ? -8.011 -2.332 -15.692 1.00 92.06 100 GLU A O 1
ATOM 790 N N . LYS A 1 101 ? -6.778 -1.221 -17.193 1.00 92.38 101 LYS A N 1
ATOM 791 C CA . LYS A 1 101 ? -6.293 -2.450 -17.852 1.00 92.38 101 LYS A CA 1
ATOM 792 C C . LYS A 1 101 ? -5.315 -3.209 -16.954 1.00 92.38 101 LYS A C 1
ATOM 794 O O . LYS A 1 101 ? -5.382 -4.437 -16.899 1.00 92.38 101 LYS A O 1
ATOM 799 N N . ALA A 1 102 ? -4.425 -2.498 -16.255 1.00 91.81 102 ALA A N 1
ATOM 800 C CA . ALA A 1 102 ? -3.517 -3.101 -15.281 1.00 91.81 102 ALA A CA 1
ATOM 801 C C . ALA A 1 102 ? -4.296 -3.702 -14.111 1.00 91.81 102 ALA A C 1
ATOM 803 O O . ALA A 1 102 ? -4.099 -4.869 -13.795 1.00 91.81 102 ALA A O 1
ATOM 804 N N . ARG A 1 103 ? -5.245 -2.950 -13.546 1.00 93.19 103 ARG A N 1
ATOM 805 C CA . ARG A 1 103 ? -6.147 -3.394 -12.481 1.00 93.19 103 ARG A CA 1
ATOM 806 C C . ARG A 1 103 ? -6.871 -4.682 -12.855 1.00 93.19 103 ARG A C 1
ATOM 808 O O . ARG A 1 103 ? -6.748 -5.673 -12.144 1.00 93.19 103 ARG A O 1
ATOM 815 N N . ALA A 1 104 ? -7.560 -4.701 -13.996 1.00 92.88 104 ALA A N 1
ATOM 816 C CA . ALA A 1 104 ? -8.300 -5.875 -14.451 1.00 92.88 104 ALA A CA 1
ATOM 817 C C . ALA A 1 104 ? -7.392 -7.098 -14.661 1.00 92.88 104 ALA A C 1
ATOM 819 O O . ALA A 1 104 ? -7.755 -8.209 -14.279 1.00 92.88 104 ALA A O 1
ATOM 820 N N . PHE A 1 105 ? -6.206 -6.905 -15.251 1.00 92.62 105 PHE A N 1
ATOM 821 C CA . PHE A 1 105 ? -5.243 -7.987 -15.447 1.00 92.62 105 PHE A CA 1
ATOM 822 C C . PHE A 1 105 ? -4.694 -8.515 -14.119 1.00 92.62 105 PHE A C 1
ATOM 824 O O . PHE A 1 105 ? -4.689 -9.723 -13.904 1.00 92.62 105 PHE A O 1
ATOM 831 N N . VAL A 1 106 ? -4.233 -7.622 -13.245 1.00 90.31 106 VAL A N 1
ATOM 832 C CA . VAL A 1 106 ? -3.570 -7.961 -11.983 1.00 90.31 106 VAL A CA 1
ATOM 833 C C . VAL A 1 106 ? -4.549 -8.597 -11.004 1.00 90.31 106 VAL A C 1
ATOM 835 O O . VAL A 1 106 ? -4.204 -9.606 -10.403 1.00 90.31 106 VAL A O 1
ATOM 838 N N . GLU A 1 107 ? -5.769 -8.074 -10.875 1.00 92.00 107 GLU A N 1
ATOM 839 C CA . GLU A 1 107 ? -6.790 -8.669 -10.008 1.00 92.00 107 GLU A CA 1
ATOM 840 C C . GLU A 1 107 ? -7.223 -10.061 -10.494 1.00 92.00 107 GLU A C 1
ATOM 842 O O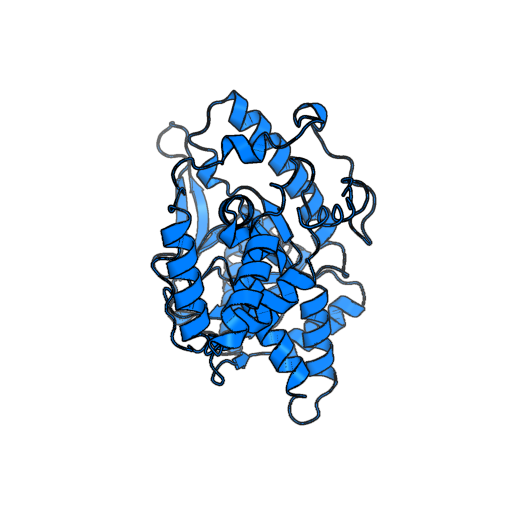 . GLU A 1 107 ? -7.412 -10.950 -9.671 1.00 92.00 107 GLU A O 1
ATOM 847 N N . ASP A 1 108 ? -7.356 -10.285 -11.809 1.00 92.00 108 ASP A N 1
ATOM 848 C CA . ASP A 1 108 ? -7.639 -11.624 -12.359 1.00 92.00 108 ASP A CA 1
ATOM 849 C C . ASP A 1 108 ? -6.446 -12.570 -12.171 1.00 92.00 108 ASP A C 1
ATOM 851 O O . ASP A 1 108 ? -6.625 -13.711 -11.758 1.00 92.00 108 ASP A O 1
ATOM 855 N N . PHE A 1 109 ? -5.227 -12.103 -12.443 1.00 90.50 109 PHE A N 1
ATOM 856 C CA . PHE A 1 109 ? -4.021 -12.924 -12.362 1.00 90.50 109 PHE A CA 1
ATOM 857 C C . PHE A 1 109 ? -3.656 -13.280 -10.916 1.00 90.50 109 PHE A C 1
ATOM 859 O O . PHE A 1 109 ? -3.534 -14.457 -10.588 1.00 90.50 109 PHE A O 1
ATOM 866 N N . LEU A 1 110 ? -3.505 -12.282 -10.041 1.00 88.50 110 LEU A N 1
ATOM 867 C CA . LEU A 1 110 ? -3.150 -12.492 -8.636 1.00 88.50 110 LEU A CA 1
ATOM 868 C C . LEU A 1 110 ? -4.309 -13.048 -7.818 1.00 88.50 110 LEU A C 1
ATOM 870 O O . LEU A 1 110 ? -4.079 -13.855 -6.921 1.00 88.50 110 LEU A O 1
ATOM 874 N N . GLY A 1 111 ? -5.550 -12.691 -8.155 1.00 89.88 111 GLY A N 1
ATOM 875 C CA . GLY A 1 111 ? -6.735 -13.220 -7.484 1.00 89.88 111 GLY A CA 1
ATOM 876 C C . GLY A 1 111 ? -6.883 -14.738 -7.602 1.00 89.88 111 GLY A C 1
ATOM 877 O O . GLY A 1 111 ? -7.617 -15.319 -6.814 1.00 89.88 111 GLY A O 1
ATOM 878 N N . ARG A 1 112 ? -6.173 -15.393 -8.531 1.00 88.88 112 ARG A N 1
ATOM 879 C CA . ARG A 1 112 ? -6.101 -16.863 -8.648 1.00 88.88 112 ARG A CA 1
ATOM 880 C C . ARG A 1 112 ? -5.143 -17.513 -7.649 1.00 88.88 112 ARG A C 1
ATOM 882 O O . ARG A 1 112 ? -5.251 -18.710 -7.413 1.00 88.88 112 ARG A O 1
ATOM 889 N N . PHE A 1 113 ? -4.213 -16.744 -7.087 1.00 87.31 113 PHE A N 1
ATOM 890 C CA . PHE A 1 113 ? -3.274 -17.206 -6.063 1.00 87.31 113 PHE A CA 1
ATOM 891 C C . PHE A 1 113 ? -3.717 -16.824 -4.648 1.00 87.31 113 PHE A C 1
ATOM 893 O O . PHE A 1 113 ? -3.203 -17.366 -3.679 1.00 87.31 113 PHE A O 1
ATOM 900 N N . VAL A 1 114 ? -4.677 -15.915 -4.499 1.00 90.25 114 VAL A N 1
ATOM 901 C CA . VAL A 1 114 ? -5.308 -15.643 -3.203 1.00 90.25 114 VAL A CA 1
ATOM 902 C C . VAL A 1 114 ? -6.352 -16.738 -2.952 1.00 90.25 114 VAL A C 1
ATOM 904 O O . VAL A 1 114 ? -7.291 -16.869 -3.737 1.00 90.25 114 VAL A O 1
ATOM 907 N N . SER A 1 115 ? -6.182 -17.551 -1.906 1.00 90.19 115 SER A N 1
ATOM 908 C CA . SER A 1 115 ? -7.075 -18.682 -1.583 1.00 90.19 115 SER A CA 1
ATOM 909 C C . SER A 1 115 ? -8.514 -18.227 -1.310 1.00 90.19 115 SER A C 1
ATOM 911 O O . SER A 1 115 ? -8.757 -17.060 -1.015 1.00 90.19 115 SER A O 1
ATOM 913 N N . GLU A 1 116 ? -9.485 -19.134 -1.403 1.00 89.62 116 GLU A N 1
ATOM 914 C CA . GLU A 1 116 ? -10.864 -18.887 -0.947 1.00 89.62 116 GLU A CA 1
ATOM 915 C C . GLU A 1 116 ? -10.958 -18.779 0.583 1.00 89.62 116 GLU A C 1
ATOM 917 O O . GLU A 1 116 ? -11.860 -18.125 1.086 1.00 89.62 116 GLU A O 1
ATOM 922 N N . GLU A 1 117 ? -9.989 -19.346 1.307 1.00 91.56 117 GLU A N 1
ATOM 923 C CA . GLU A 1 117 ? -9.840 -19.244 2.771 1.00 91.56 117 GLU A CA 1
ATOM 924 C C . GLU A 1 117 ? -9.312 -17.872 3.236 1.00 91.56 117 GLU A C 1
ATOM 926 O O . GLU A 1 117 ? -9.029 -17.679 4.412 1.00 91.56 117 GLU A O 1
ATOM 931 N N . SER A 1 118 ? -9.105 -16.934 2.311 1.00 94.00 118 SER A N 1
ATOM 932 C CA . SER A 1 118 ? -8.729 -15.558 2.624 1.00 94.00 118 SER A CA 1
ATOM 933 C C . SER A 1 118 ? -9.875 -14.784 3.259 1.00 94.00 118 SER A C 1
ATOM 935 O O . SER A 1 118 ? -10.956 -14.709 2.673 1.00 94.00 118 SER A O 1
ATOM 937 N N . GLU A 1 119 ? -9.599 -14.099 4.365 1.00 93.06 119 GLU A N 1
ATOM 938 C CA . GLU A 1 119 ? -10.614 -13.373 5.128 1.00 93.06 119 GLU A CA 1
ATOM 939 C C . GLU A 1 119 ? -10.297 -11.878 5.295 1.00 93.06 119 GLU A C 1
ATOM 941 O O . GLU A 1 119 ? -9.141 -11.434 5.294 1.00 93.06 119 GLU A O 1
ATOM 946 N N . ILE A 1 120 ? -11.366 -11.090 5.442 1.00 94.69 120 ILE A N 1
ATOM 947 C CA . ILE A 1 120 ? -11.313 -9.741 6.002 1.00 94.69 120 ILE A CA 1
ATOM 948 C C . ILE A 1 120 ? -11.835 -9.818 7.434 1.00 94.69 120 ILE A C 1
ATOM 950 O O . ILE A 1 120 ? -12.941 -10.293 7.677 1.00 94.69 120 ILE A O 1
ATOM 954 N N . HIS A 1 121 ? -11.049 -9.314 8.379 1.00 96.12 121 HIS A N 1
ATOM 955 C CA . HIS A 1 121 ? -11.444 -9.181 9.776 1.00 96.12 121 HIS A CA 1
ATOM 956 C C . HIS A 1 121 ? -11.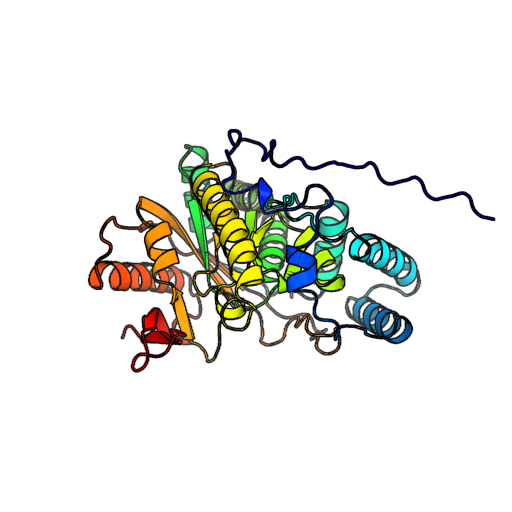658 -7.709 10.123 1.00 96.12 121 HIS A C 1
ATOM 958 O O . HIS A 1 121 ? -10.903 -6.839 9.681 1.00 96.12 121 HIS A O 1
ATOM 964 N N . GLY A 1 122 ? -12.663 -7.425 10.952 1.00 96.00 122 GLY A N 1
ATOM 965 C CA . GLY A 1 122 ? -12.972 -6.063 11.383 1.00 96.00 122 GLY A CA 1
ATOM 966 C C . GLY A 1 122 ? -13.642 -5.200 10.310 1.00 96.00 122 GLY A C 1
ATOM 967 O O . GLY A 1 122 ? -13.458 -3.981 10.305 1.00 96.00 122 GLY A O 1
ATOM 968 N N . THR A 1 123 ? -14.403 -5.787 9.377 1.00 93.81 123 THR A N 1
ATOM 969 C CA . THR A 1 123 ? -15.109 -5.033 8.322 1.00 93.81 123 THR A CA 1
ATOM 970 C C . THR A 1 123 ? -16.041 -3.963 8.910 1.00 93.81 123 THR A C 1
ATOM 972 O O . THR A 1 123 ? -16.203 -2.889 8.333 1.00 93.81 123 THR A O 1
ATOM 975 N N . GLU A 1 124 ? -16.611 -4.192 10.093 1.00 95.06 124 GLU A N 1
ATOM 976 C CA . GLU A 1 124 ? -17.399 -3.207 10.836 1.00 95.06 124 GLU A CA 1
ATOM 977 C C . GLU A 1 124 ? -16.589 -1.964 11.231 1.00 95.06 124 GLU A C 1
ATOM 979 O O . GLU A 1 124 ? -17.100 -0.846 11.134 1.00 95.06 124 GLU A O 1
ATOM 984 N N . ASN A 1 125 ? -15.313 -2.133 11.595 1.00 97.56 125 ASN A N 1
ATOM 985 C CA . ASN A 1 125 ? -14.422 -1.013 11.890 1.00 97.56 125 ASN A CA 1
ATOM 986 C C . ASN A 1 125 ? -14.108 -0.234 10.614 1.00 97.56 125 ASN A C 1
ATOM 988 O O . ASN A 1 125 ? -14.141 0.996 10.630 1.00 97.56 125 ASN A O 1
ATOM 992 N N . LEU A 1 126 ? -13.872 -0.933 9.495 1.00 96.56 126 LEU A N 1
ATOM 993 C CA . LEU A 1 126 ? -13.696 -0.278 8.200 1.00 96.56 126 LEU A CA 1
ATOM 994 C C . LEU A 1 126 ? -14.944 0.536 7.835 1.00 96.56 126 LEU A C 1
ATOM 996 O O . LEU A 1 126 ? -14.822 1.697 7.459 1.00 96.56 126 LEU A O 1
ATOM 1000 N N . ALA A 1 127 ? -16.142 -0.034 7.982 1.00 95.75 127 ALA A N 1
ATOM 1001 C CA . ALA A 1 127 ? -17.391 0.661 7.683 1.00 95.75 127 ALA A CA 1
ATOM 1002 C C . ALA A 1 127 ? -17.603 1.902 8.559 1.00 95.75 127 ALA A C 1
ATOM 1004 O O . ALA A 1 127 ? -17.989 2.953 8.046 1.00 95.75 127 ALA A O 1
ATOM 1005 N N . GLN A 1 128 ? -17.290 1.820 9.855 1.00 96.56 128 GLN A N 1
ATOM 1006 C CA . GLN A 1 128 ? -17.332 2.977 10.749 1.00 96.56 128 GLN A CA 1
ATOM 1007 C C . GLN A 1 128 ? -16.348 4.070 10.306 1.00 96.56 128 GLN A C 1
ATOM 1009 O O . GLN A 1 128 ? -16.705 5.246 10.248 1.00 96.56 128 GLN A O 1
ATOM 1014 N N . THR A 1 129 ? -15.123 3.691 9.958 1.00 96.56 129 THR A N 1
ATOM 1015 C CA . THR A 1 129 ? -14.099 4.612 9.455 1.00 96.56 129 THR A CA 1
ATOM 1016 C C . THR A 1 129 ? -14.517 5.272 8.145 1.00 96.56 129 THR A C 1
ATOM 1018 O O . THR A 1 129 ? -14.319 6.475 7.965 1.00 96.56 129 THR A O 1
ATOM 1021 N N . MET A 1 130 ? -15.125 4.513 7.232 1.00 96.62 130 MET A N 1
ATOM 1022 C CA . MET A 1 130 ? -15.647 5.058 5.982 1.00 96.62 130 MET A CA 1
ATOM 1023 C C . MET A 1 130 ? -16.807 6.022 6.232 1.00 96.62 130 MET A C 1
ATOM 1025 O O . MET A 1 130 ? -16.891 7.046 5.562 1.00 96.62 130 MET A O 1
ATOM 1029 N N . GLU A 1 131 ? -17.642 5.777 7.240 1.00 95.56 131 GLU A N 1
ATOM 1030 C CA . GLU A 1 131 ? -18.671 6.735 7.646 1.00 95.56 131 GLU A CA 1
ATOM 1031 C C . GLU A 1 131 ? -18.059 8.048 8.158 1.00 95.56 131 GLU A C 1
ATOM 1033 O O . GLU A 1 131 ? -18.453 9.132 7.728 1.00 95.56 131 GLU A O 1
ATOM 1038 N N . GLU A 1 132 ? -17.023 7.984 9.001 1.00 93.94 132 GLU A N 1
ATOM 1039 C CA . GLU A 1 132 ? -16.288 9.187 9.413 1.00 93.94 132 GLU A CA 1
ATOM 1040 C C . GLU A 1 132 ? -15.674 9.915 8.210 1.00 93.94 132 GLU A C 1
ATOM 1042 O O . GLU A 1 132 ? -15.743 11.147 8.123 1.00 93.94 132 GLU A O 1
ATOM 1047 N N . ASN A 1 133 ? -15.146 9.165 7.244 1.00 95.06 133 ASN A N 1
ATOM 1048 C CA . ASN A 1 133 ? -14.587 9.710 6.017 1.00 95.06 133 ASN A CA 1
ATOM 1049 C C . ASN A 1 133 ? -15.636 10.421 5.145 1.00 95.06 133 ASN A C 1
ATOM 1051 O O . ASN A 1 133 ? -15.365 11.516 4.645 1.00 95.06 133 ASN A O 1
ATOM 1055 N N . ARG A 1 134 ? -16.861 9.885 5.045 1.00 94.44 134 ARG A N 1
ATOM 1056 C CA . ARG A 1 134 ? -17.997 10.532 4.355 1.00 94.44 134 ARG A CA 1
ATOM 1057 C C . ARG A 1 134 ? -18.401 11.861 4.987 1.00 94.44 134 ARG A C 1
ATOM 1059 O O . ARG A 1 134 ? -18.844 12.757 4.274 1.00 94.44 134 ARG A O 1
ATOM 1066 N N . THR A 1 135 ? -18.187 12.038 6.293 1.00 94.19 135 THR A N 1
ATOM 1067 C CA . THR A 1 135 ? -18.403 13.338 6.965 1.00 94.19 135 THR A CA 1
ATOM 1068 C C . THR A 1 135 ? -17.310 14.377 6.677 1.00 94.19 135 THR A C 1
ATOM 1070 O O . THR A 1 135 ? -17.321 15.464 7.253 1.00 94.19 135 THR A O 1
ATOM 1073 N N . GLY A 1 136 ? -16.359 14.061 5.792 1.00 91.56 136 GLY A N 1
ATOM 1074 C CA . GLY A 1 136 ? -15.267 14.943 5.390 1.00 91.56 136 GLY A CA 1
ATOM 1075 C C . GLY A 1 136 ? -14.024 14.837 6.272 1.00 91.56 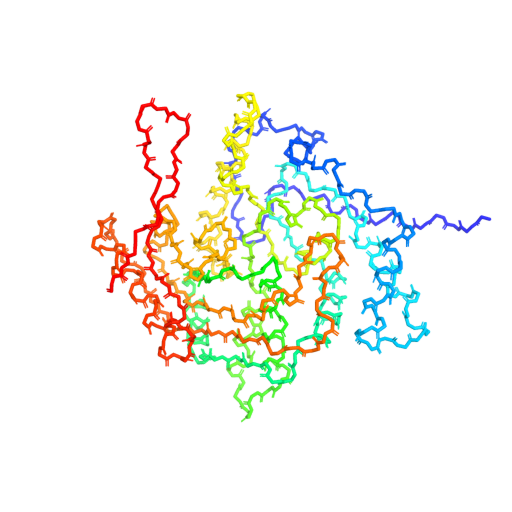136 GLY A C 1
ATOM 1076 O O . GLY A 1 136 ? -13.121 15.662 6.147 1.00 91.56 136 GLY A O 1
ATOM 1077 N N . LYS A 1 137 ? -13.953 13.847 7.173 1.00 91.12 137 LYS A N 1
ATOM 1078 C CA . LYS A 1 137 ? -12.768 13.641 8.010 1.00 91.12 137 LYS A CA 1
ATOM 1079 C C . LYS A 1 137 ? -11.721 12.810 7.250 1.00 91.12 137 LYS A C 1
ATOM 1081 O O . LYS A 1 137 ? -12.031 11.714 6.782 1.00 91.12 137 LYS A O 1
ATOM 1086 N N . PRO A 1 138 ? -10.470 13.273 7.128 1.00 90.88 138 PRO A N 1
ATOM 1087 C CA . PRO A 1 138 ? -9.431 12.486 6.481 1.00 90.88 138 PRO A CA 1
ATOM 1088 C C . PRO A 1 138 ? -9.024 11.292 7.349 1.00 90.88 138 PRO A C 1
ATOM 1090 O O . PRO A 1 138 ? -8.866 11.414 8.568 1.00 90.88 138 PRO A O 1
ATOM 1093 N N . VAL A 1 139 ? -8.810 10.152 6.697 1.00 93.44 139 VAL A N 1
ATOM 1094 C CA . VAL A 1 139 ? -8.382 8.903 7.331 1.00 93.44 139 VAL A CA 1
ATOM 1095 C C . VAL A 1 139 ? -7.040 8.486 6.747 1.00 93.44 139 VAL A C 1
ATOM 1097 O O . VAL A 1 139 ? -6.860 8.438 5.531 1.00 93.44 139 VAL A O 1
ATOM 1100 N N . LEU A 1 140 ? -6.100 8.148 7.626 1.00 94.81 140 LEU A N 1
ATOM 1101 C CA . LEU A 1 140 ? -4.826 7.551 7.256 1.00 94.81 140 LEU A CA 1
ATOM 1102 C C . LEU A 1 140 ? -4.862 6.054 7.571 1.00 94.81 140 LEU A C 1
ATOM 1104 O O . LEU A 1 140 ? -4.939 5.652 8.734 1.00 94.81 140 LEU A O 1
ATOM 1108 N N . MET A 1 141 ? -4.770 5.225 6.537 1.00 95.81 141 MET A N 1
ATOM 1109 C CA . MET A 1 141 ? -4.636 3.784 6.685 1.00 95.81 141 MET A CA 1
ATOM 1110 C C . MET A 1 141 ? -3.167 3.452 6.944 1.00 95.81 141 MET A C 1
ATOM 1112 O O . MET A 1 141 ? -2.302 3.709 6.110 1.00 95.81 141 MET A O 1
ATOM 1116 N N . MET A 1 142 ? -2.864 2.906 8.117 1.00 95.31 142 MET A N 1
ATOM 1117 C CA . MET A 1 142 ? -1.498 2.539 8.490 1.00 95.31 142 MET A CA 1
ATOM 1118 C C . MET A 1 142 ? -1.426 1.039 8.723 1.00 95.31 142 MET A C 1
ATOM 1120 O O . MET A 1 142 ? -2.320 0.497 9.363 1.00 95.31 142 MET A O 1
ATOM 1124 N N . GLY A 1 143 ? -0.379 0.373 8.232 1.00 93.62 143 GLY A N 1
ATOM 1125 C CA . GLY A 1 143 ? -0.237 -1.074 8.407 1.00 93.62 143 GLY A CA 1
ATOM 1126 C C . GLY A 1 143 ? 1.171 -1.624 8.259 1.00 93.62 143 GLY A C 1
ATOM 1127 O O . GLY A 1 143 ? 2.086 -0.889 7.898 1.00 93.62 143 GLY A O 1
ATOM 1128 N N . ASN A 1 144 ? 1.349 -2.909 8.572 1.00 93.00 144 ASN A N 1
ATOM 1129 C CA . ASN A 1 144 ? 2.610 -3.622 8.349 1.00 93.00 144 ASN A CA 1
ATOM 1130 C C . ASN A 1 144 ? 2.874 -3.798 6.849 1.00 93.00 144 ASN A C 1
ATOM 1132 O O . ASN A 1 144 ? 1.938 -3.815 6.050 1.00 93.00 144 ASN A O 1
ATOM 1136 N N . HIS A 1 145 ? 4.143 -3.961 6.476 1.00 89.88 145 HIS A N 1
ATOM 1137 C CA . HIS A 1 145 ? 4.519 -4.210 5.086 1.00 89.88 145 HIS A CA 1
ATOM 1138 C C . HIS A 1 145 ? 5.156 -5.590 4.909 1.00 89.88 145 HIS A C 1
ATOM 1140 O O . HIS A 1 145 ? 6.360 -5.758 5.087 1.00 89.88 145 HIS A O 1
ATOM 1146 N N . GLY A 1 146 ? 4.368 -6.597 4.542 1.00 85.81 146 GLY A N 1
ATOM 1147 C CA . GLY A 1 146 ? 4.869 -7.947 4.276 1.00 85.81 146 GLY A CA 1
ATOM 1148 C C . GLY A 1 146 ? 5.446 -8.112 2.867 1.00 85.81 146 GLY A C 1
ATOM 1149 O O . GLY A 1 146 ? 6.421 -8.843 2.672 1.00 85.81 146 GLY A O 1
ATOM 1150 N N . SER A 1 147 ? 4.871 -7.428 1.874 1.00 84.81 147 SER A N 1
ATOM 1151 C CA . SER A 1 147 ? 5.175 -7.631 0.455 1.00 84.81 147 SER A CA 1
ATOM 1152 C C . SER A 1 147 ? 4.941 -6.372 -0.381 1.00 84.81 147 SER A C 1
ATOM 1154 O O . SER A 1 147 ? 4.044 -5.586 -0.106 1.00 84.81 147 SER A O 1
ATOM 1156 N N . GLU A 1 148 ? 5.662 -6.214 -1.501 1.00 81.50 148 GLU A N 1
ATOM 1157 C CA . GLU A 1 148 ? 5.416 -5.113 -2.463 1.00 81.50 148 GLU A CA 1
ATOM 1158 C C . GLU A 1 148 ? 3.984 -5.111 -3.028 1.00 81.50 148 GLU A C 1
ATOM 1160 O O . GLU A 1 148 ? 3.558 -4.136 -3.644 1.00 81.50 148 GLU A O 1
ATOM 1165 N N . LEU A 1 149 ? 3.262 -6.222 -2.867 1.00 86.62 149 LEU A N 1
ATOM 1166 C CA . LEU A 1 149 ? 1.905 -6.410 -3.358 1.00 86.62 149 LEU A CA 1
ATOM 1167 C C . LEU A 1 149 ? 0.827 -6.103 -2.322 1.00 86.62 149 LEU A C 1
ATOM 1169 O O . LEU A 1 149 ? -0.342 -6.182 -2.680 1.00 86.62 149 LEU A O 1
ATOM 1173 N N . ASP A 1 150 ? 1.172 -5.733 -1.088 1.00 91.50 150 ASP A N 1
ATOM 1174 C CA . ASP A 1 150 ? 0.195 -5.503 -0.014 1.00 91.50 150 ASP A CA 1
ATOM 1175 C C . ASP A 1 150 ? -0.988 -4.607 -0.440 1.00 91.50 150 ASP A C 1
ATOM 1177 O O . ASP A 1 150 ? -2.133 -5.014 -0.232 1.00 91.50 150 ASP A O 1
ATOM 1181 N N . PRO A 1 151 ? -0.792 -3.466 -1.140 1.00 92.62 151 PRO A N 1
ATOM 1182 C CA . PRO A 1 151 ? -1.923 -2.654 -1.600 1.00 92.62 151 PRO A CA 1
ATOM 1183 C C . PRO A 1 151 ? -2.813 -3.356 -2.632 1.00 92.62 151 PRO A C 1
ATOM 1185 O O . PRO A 1 151 ? -4.026 -3.154 -2.680 1.00 92.62 151 PRO A O 1
ATOM 1188 N N . VAL A 1 152 ? -2.214 -4.192 -3.481 1.00 92.31 152 VAL A N 1
ATOM 1189 C CA . VAL A 1 152 ? -2.931 -4.960 -4.501 1.00 92.31 152 VAL A CA 1
ATOM 1190 C C . VAL A 1 152 ? -3.709 -6.104 -3.854 1.00 92.31 152 VAL A C 1
ATOM 1192 O O . VAL A 1 152 ? -4.857 -6.341 -4.225 1.00 92.31 152 VAL A O 1
ATOM 1195 N N . LEU A 1 153 ? -3.116 -6.780 -2.867 1.00 93.06 153 LEU A N 1
ATOM 1196 C CA . LEU A 1 153 ? -3.781 -7.816 -2.077 1.00 93.06 153 LEU A CA 1
ATOM 1197 C C . LEU A 1 153 ? -4.978 -7.232 -1.322 1.00 93.06 153 LEU A C 1
ATOM 1199 O O . LEU A 1 153 ? -6.067 -7.796 -1.404 1.00 93.06 153 LEU A O 1
ATOM 1203 N N . ALA A 1 154 ? -4.818 -6.059 -0.700 1.00 94.75 154 ALA A N 1
ATOM 1204 C CA . ALA A 1 154 ? -5.922 -5.330 -0.082 1.00 94.75 154 ALA A CA 1
ATOM 1205 C C . ALA A 1 154 ? -7.045 -5.030 -1.094 1.00 94.75 154 ALA A C 1
ATOM 1207 O O . ALA A 1 154 ? -8.204 -5.337 -0.831 1.00 94.75 154 ALA A O 1
ATOM 1208 N N . SER A 1 155 ? -6.714 -4.518 -2.288 1.00 94.56 155 SER A N 1
ATOM 1209 C CA . SER A 1 155 ? -7.703 -4.265 -3.352 1.00 94.56 155 SER A CA 1
ATOM 1210 C C . SER A 1 155 ? -8.451 -5.535 -3.792 1.00 94.56 155 SER A C 1
ATOM 1212 O O . SER A 1 155 ? -9.665 -5.499 -4.007 1.00 94.56 155 SER A O 1
ATOM 1214 N N . ILE A 1 156 ? -7.752 -6.672 -3.908 1.00 94.06 156 ILE A N 1
ATOM 1215 C CA . ILE A 1 156 ? -8.355 -7.967 -4.266 1.00 94.06 156 ILE A CA 1
ATOM 1216 C C . ILE A 1 156 ? -9.327 -8.436 -3.181 1.00 94.06 156 ILE A C 1
ATOM 1218 O O . ILE A 1 156 ? -10.439 -8.847 -3.514 1.00 94.06 156 ILE A O 1
ATOM 1222 N N . LEU A 1 157 ? -8.935 -8.368 -1.905 1.00 94.56 157 LEU A N 1
ATOM 1223 C CA . LEU A 1 157 ? -9.799 -8.782 -0.798 1.00 94.56 157 LEU A CA 1
ATOM 1224 C C . LEU A 1 157 ? -11.025 -7.872 -0.680 1.00 94.56 157 LEU A C 1
ATOM 1226 O O . LEU A 1 157 ? -12.142 -8.376 -0.663 1.00 94.56 157 LEU A O 1
ATOM 1230 N N . LEU A 1 158 ? -10.852 -6.547 -0.734 1.00 93.88 158 LEU A N 1
ATOM 1231 C CA . LEU A 1 158 ? -11.967 -5.589 -0.707 1.00 93.88 158 LEU A CA 1
ATOM 1232 C C . LEU A 1 158 ? -12.948 -5.795 -1.875 1.00 93.88 158 LEU A C 1
ATOM 1234 O O . LEU A 1 158 ? -14.157 -5.633 -1.723 1.00 93.88 158 LEU A O 1
ATOM 1238 N N . LYS A 1 159 ? -12.452 -6.192 -3.056 1.00 92.44 159 LYS A N 1
ATOM 1239 C CA . LYS A 1 159 ? -13.307 -6.561 -4.194 1.00 92.44 159 LYS A CA 1
ATOM 1240 C C . LYS A 1 159 ? -14.138 -7.810 -3.908 1.00 92.44 159 LYS A C 1
ATOM 1242 O O . LYS A 1 159 ? -15.304 -7.853 -4.293 1.00 92.44 159 LYS A O 1
ATOM 1247 N N . ARG A 1 160 ? -13.529 -8.838 -3.309 1.00 89.38 160 ARG A N 1
ATOM 1248 C CA . ARG A 1 160 ? -14.226 -10.083 -2.952 1.00 89.38 160 ARG A CA 1
ATOM 1249 C C . ARG A 1 160 ? -15.293 -9.821 -1.904 1.00 89.38 160 ARG A C 1
ATOM 1251 O O . ARG A 1 160 ? -16.406 -10.297 -2.071 1.00 89.38 160 ARG A O 1
ATOM 1258 N N . GLU A 1 161 ? -14.972 -9.007 -0.908 1.00 85.62 161 GLU A N 1
ATOM 1259 C CA . GLU A 1 161 ? -15.910 -8.571 0.123 1.00 85.62 161 GLU A CA 1
ATOM 1260 C C . GLU A 1 161 ? -17.162 -7.930 -0.483 1.00 85.62 161 GLU A C 1
ATOM 1262 O O . GLU A 1 161 ? -18.288 -8.351 -0.217 1.00 85.62 161 GLU A O 1
ATOM 1267 N N . TYR A 1 162 ? -16.955 -6.971 -1.388 1.00 82.31 162 TYR A N 1
ATOM 1268 C CA . TYR A 1 162 ? -18.036 -6.337 -2.133 1.00 82.31 162 TYR A CA 1
ATOM 1269 C C . TYR A 1 162 ? -18.846 -7.347 -2.967 1.00 82.31 162 TYR A C 1
ATOM 1271 O O . TYR A 1 162 ? -20.076 -7.349 -2.929 1.00 82.31 162 TYR A O 1
ATOM 1279 N N . ALA A 1 163 ? -18.170 -8.233 -3.707 1.00 82.00 163 ALA A N 1
ATOM 1280 C CA . ALA A 1 163 ? -18.820 -9.207 -4.583 1.00 82.00 163 ALA A CA 1
ATOM 1281 C C . ALA A 1 163 ? -19.613 -10.283 -3.820 1.00 82.00 163 ALA A C 1
ATOM 1283 O O . ALA A 1 163 ? -20.614 -10.779 -4.334 1.00 82.00 163 ALA A O 1
ATOM 1284 N N . ASN A 1 164 ? -19.183 -10.628 -2.606 1.00 73.62 164 ASN A N 1
ATOM 1285 C CA . ASN A 1 164 ? -19.795 -11.668 -1.786 1.00 73.62 164 ASN A CA 1
ATOM 1286 C C . ASN A 1 164 ? -21.044 -11.188 -1.022 1.00 73.62 164 ASN A C 1
ATOM 1288 O O . ASN A 1 164 ? -21.675 -12.010 -0.359 1.00 73.62 164 ASN A O 1
ATOM 1292 N N . GLN A 1 165 ? -21.419 -9.899 -1.119 1.00 62.12 165 GLN A N 1
ATOM 1293 C CA . GLN A 1 165 ? -22.639 -9.309 -0.532 1.00 62.12 165 GLN A CA 1
ATOM 1294 C C . GLN A 1 165 ? -22.942 -9.820 0.886 1.00 62.12 165 GLN A C 1
ATOM 1296 O O . GLN A 1 165 ? -24.066 -10.236 1.180 1.00 62.12 165 GLN A O 1
ATOM 1301 N N . HIS A 1 166 ? -21.908 -9.836 1.733 1.00 57.03 166 HIS A N 1
ATOM 1302 C CA . HIS A 1 166 ? -21.871 -10.367 3.096 1.00 57.03 166 HIS A CA 1
ATOM 1303 C C . HIS A 1 166 ? -23.245 -10.561 3.749 1.00 57.03 166 HIS A C 1
ATOM 1305 O O . HIS A 1 166 ? -23.778 -9.643 4.367 1.00 57.03 166 HIS A O 1
ATOM 1311 N N . ASN A 1 167 ? -23.836 -11.753 3.610 1.00 56.59 167 ASN A N 1
ATOM 1312 C CA . ASN A 1 167 ? -25.077 -12.142 4.290 1.00 56.59 167 ASN A CA 1
ATOM 1313 C C . ASN A 1 167 ? -26.203 -11.071 4.269 1.00 56.59 167 ASN A C 1
ATOM 1315 O O . ASN A 1 167 ? -26.998 -11.004 5.205 1.00 56.59 167 ASN A O 1
ATOM 1319 N N . GLY A 1 168 ? -26.270 -10.221 3.232 1.00 63.19 168 GLY A N 1
ATOM 1320 C CA . GLY A 1 168 ? -27.253 -9.136 3.109 1.00 63.19 168 GLY A CA 1
ATOM 1321 C C . GLY A 1 168 ? -26.924 -7.803 3.806 1.00 63.19 168 GLY A C 1
ATOM 1322 O O . GLY A 1 168 ? -27.828 -6.981 3.941 1.00 63.19 168 GLY A O 1
ATOM 1323 N N . ASN A 1 169 ? -25.685 -7.548 4.249 1.00 80.75 169 ASN A N 1
ATOM 1324 C CA . ASN A 1 169 ? -25.290 -6.259 4.836 1.00 80.75 169 ASN A CA 1
ATOM 1325 C C . ASN A 1 169 ? -24.660 -5.314 3.794 1.00 80.75 169 ASN A C 1
ATOM 1327 O O . ASN A 1 169 ? -23.443 -5.289 3.598 1.00 80.75 169 ASN A O 1
ATOM 1331 N N . GLU A 1 170 ? -25.515 -4.522 3.146 1.00 85.81 170 GLU A N 1
ATOM 1332 C CA . GLU A 1 170 ? -25.157 -3.560 2.090 1.00 85.81 170 GLU A CA 1
ATOM 1333 C C . GLU A 1 170 ? -24.127 -2.515 2.554 1.00 85.81 170 GLU A C 1
ATOM 1335 O O . GLU A 1 170 ? -23.182 -2.220 1.828 1.00 85.81 170 GLU A O 1
ATOM 1340 N N . LEU A 1 171 ? -24.213 -2.049 3.807 1.00 87.69 171 LEU A N 1
ATOM 1341 C CA . LEU A 1 171 ? -23.298 -1.037 4.351 1.00 87.69 171 LEU A CA 1
ATOM 1342 C C . LEU A 1 171 ? -21.832 -1.502 4.360 1.00 87.69 171 LEU A C 1
ATOM 1344 O O . LEU A 1 171 ? -20.926 -0.705 4.094 1.00 87.69 171 LEU A O 1
ATOM 1348 N N . LEU A 1 172 ? -21.588 -2.774 4.691 1.00 89.75 172 LEU A N 1
ATOM 1349 C CA . LEU A 1 172 ? -20.233 -3.333 4.720 1.00 89.75 172 LEU A CA 1
ATOM 1350 C C . LEU A 1 172 ? -19.666 -3.458 3.303 1.00 89.75 172 LEU A C 1
ATOM 1352 O O . LEU A 1 172 ? -18.534 -3.045 3.055 1.00 89.75 172 LEU A O 1
ATOM 1356 N N . ALA A 1 173 ? -20.477 -3.964 2.370 1.00 88.62 173 ALA A N 1
ATOM 1357 C CA . ALA A 1 173 ? -20.093 -4.111 0.971 1.00 88.62 173 ALA A CA 1
ATOM 1358 C C . ALA A 1 173 ? -19.791 -2.751 0.319 1.00 88.62 173 ALA A C 1
ATOM 1360 O O . ALA A 1 173 ? -18.755 -2.600 -0.331 1.00 88.62 173 ALA A O 1
ATOM 1361 N N . ASP A 1 174 ? -20.641 -1.748 0.549 1.00 91.94 174 ASP A N 1
ATOM 1362 C CA . ASP A 1 174 ? -20.456 -0.389 0.033 1.00 91.94 174 ASP A CA 1
ATOM 1363 C C . ASP A 1 174 ? -19.206 0.271 0.609 1.00 91.94 174 ASP A C 1
ATOM 1365 O O . ASP A 1 174 ? -18.434 0.896 -0.118 1.00 91.94 174 ASP A O 1
ATOM 1369 N N . SER A 1 175 ? -18.953 0.088 1.908 1.00 94.56 175 SER A N 1
ATOM 1370 C CA . SER A 1 175 ? -17.758 0.633 2.554 1.00 94.56 175 SER A CA 1
ATOM 1371 C C . SER A 1 175 ? -16.477 -0.026 2.037 1.00 94.56 175 SER A C 1
ATOM 1373 O O . SER A 1 175 ? -15.487 0.669 1.812 1.00 94.56 175 SER A O 1
ATOM 1375 N N . ALA A 1 176 ? -16.489 -1.337 1.776 1.00 94.00 176 ALA A N 1
ATOM 1376 C CA . ALA A 1 176 ? -15.362 -2.036 1.163 1.00 94.00 176 ALA A CA 1
ATOM 1377 C C . ALA A 1 176 ? -15.118 -1.583 -0.287 1.00 94.00 176 ALA A C 1
ATOM 1379 O O . ALA A 1 176 ? -13.972 -1.343 -0.680 1.00 94.00 176 ALA A O 1
ATOM 1380 N N . ALA A 1 177 ? -16.185 -1.412 -1.075 1.00 93.56 177 ALA A N 1
ATOM 1381 C CA . ALA A 1 177 ? -16.100 -0.889 -2.434 1.00 93.56 177 ALA A CA 1
ATOM 1382 C C . ALA A 1 177 ? -15.544 0.541 -2.453 1.00 93.56 177 ALA A C 1
ATOM 1384 O O . ALA A 1 177 ? -14.615 0.835 -3.203 1.00 93.56 177 ALA A O 1
ATOM 1385 N N . GLU A 1 178 ? -16.057 1.415 -1.589 1.00 95.06 178 GLU A N 1
ATOM 1386 C CA . GLU A 1 178 ? -15.594 2.795 -1.469 1.00 95.06 178 GLU A CA 1
ATOM 1387 C C . GLU A 1 178 ? -14.124 2.861 -1.035 1.00 95.06 178 GLU A C 1
ATOM 1389 O O . GLU A 1 178 ? -13.327 3.554 -1.671 1.00 95.06 178 GLU A O 1
ATOM 1394 N N . ALA A 1 179 ? -13.733 2.093 -0.011 1.00 95.88 179 ALA A N 1
ATOM 1395 C CA . ALA A 1 179 ? -12.346 2.006 0.440 1.00 95.88 179 ALA A CA 1
ATOM 1396 C C . ALA A 1 179 ? -11.415 1.543 -0.690 1.00 95.88 179 ALA A C 1
ATOM 1398 O O . ALA A 1 179 ? -10.348 2.124 -0.893 1.00 95.88 179 ALA A O 1
ATOM 1399 N N . ARG A 1 180 ? -11.841 0.546 -1.478 1.00 94.62 180 ARG A N 1
ATOM 1400 C CA . ARG A 1 180 ? -11.102 0.056 -2.649 1.00 94.62 180 ARG A CA 1
ATOM 1401 C C . ARG A 1 180 ? -10.918 1.134 -3.714 1.00 94.62 180 ARG A C 1
ATOM 1403 O O . ARG A 1 180 ? -9.840 1.216 -4.299 1.00 94.62 180 ARG A O 1
ATOM 1410 N N . GLU A 1 181 ? -11.940 1.939 -3.997 1.00 94.31 181 GLU A N 1
ATOM 1411 C CA . GLU A 1 181 ? -11.833 2.994 -5.010 1.00 94.31 181 GLU A CA 1
ATOM 1412 C C . GLU A 1 181 ? -10.994 4.192 -4.541 1.00 94.31 181 GLU A C 1
ATOM 1414 O O . GLU A 1 181 ? -10.341 4.815 -5.379 1.00 94.31 181 GLU A O 1
ATOM 1419 N N . LYS A 1 182 ? -10.981 4.488 -3.233 1.00 94.69 182 LYS A N 1
ATOM 1420 C CA . LYS A 1 182 ? -10.220 5.596 -2.623 1.00 94.69 182 LYS A CA 1
ATOM 1421 C C . LYS A 1 182 ? -8.775 5.244 -2.249 1.00 94.69 182 LYS A C 1
ATOM 1423 O O . LYS A 1 182 ? -7.995 6.146 -1.938 1.00 94.69 182 LYS A O 1
ATOM 1428 N N . LEU A 1 183 ? -8.408 3.960 -2.245 1.00 95.50 183 LEU A N 1
ATOM 1429 C CA . LEU A 1 183 ? -7.097 3.484 -1.798 1.00 95.50 183 LEU A CA 1
ATOM 1430 C C . LEU A 1 183 ? -5.953 4.107 -2.614 1.00 95.50 183 LEU A C 1
ATOM 1432 O O . LEU A 1 183 ? -5.838 3.869 -3.818 1.00 95.50 183 LEU A O 1
ATOM 1436 N N . LEU A 1 184 ? -5.068 4.841 -1.934 1.00 95.31 184 LEU A N 1
ATOM 1437 C CA . LEU A 1 184 ? -3.845 5.412 -2.498 1.00 95.31 184 LEU A CA 1
ATOM 1438 C C . LEU A 1 184 ? -2.630 4.924 -1.712 1.00 95.31 184 LEU A C 1
ATOM 1440 O O . LEU A 1 184 ? -2.425 5.300 -0.562 1.00 95.31 184 LEU A O 1
ATOM 1444 N N . ALA A 1 185 ? -1.801 4.094 -2.336 1.00 94.31 185 ALA A N 1
ATOM 1445 C CA . ALA A 1 185 ? -0.643 3.488 -1.696 1.00 94.31 185 ALA A CA 1
ATOM 1446 C C . ALA A 1 185 ? 0.610 4.361 -1.814 1.00 94.31 185 ALA A C 1
ATOM 1448 O O . ALA A 1 185 ? 0.958 4.829 -2.897 1.00 94.31 185 ALA A O 1
ATOM 1449 N N . VAL A 1 186 ? 1.352 4.529 -0.721 1.00 92.50 186 VAL A N 1
ATOM 1450 C CA . VAL A 1 186 ? 2.693 5.124 -0.781 1.00 92.50 186 VAL A CA 1
ATOM 1451 C C . VAL A 1 186 ? 3.704 4.037 -1.146 1.00 92.50 186 VAL A C 1
ATOM 1453 O O . VAL A 1 186 ? 4.045 3.199 -0.312 1.00 92.50 186 VAL A O 1
ATOM 1456 N N . ILE A 1 187 ? 4.196 4.047 -2.389 1.00 89.00 187 ILE A N 1
ATOM 1457 C CA . ILE A 1 187 ? 5.076 2.997 -2.923 1.00 89.00 187 ILE A CA 1
ATOM 14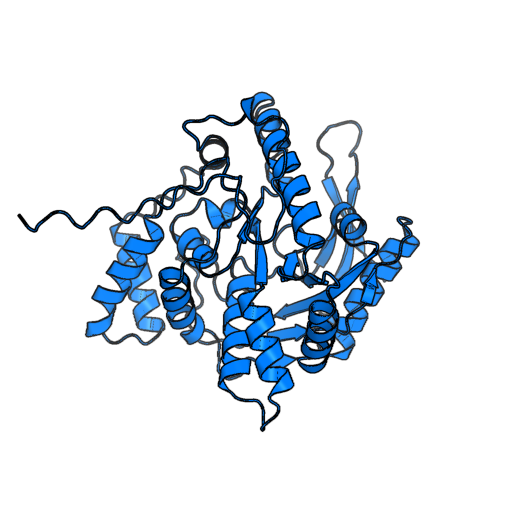58 C C . ILE A 1 187 ? 6.509 3.490 -3.144 1.00 89.00 187 ILE A C 1
ATOM 1460 O O . ILE A 1 187 ? 6.759 4.604 -3.611 1.00 89.00 187 ILE A O 1
ATOM 1464 N N . GLY A 1 188 ? 7.479 2.635 -2.821 1.00 87.19 188 GLY A N 1
ATOM 1465 C CA . GLY A 1 188 ? 8.899 2.921 -3.019 1.00 87.19 188 GLY A CA 1
ATOM 1466 C C . GLY A 1 188 ? 9.355 2.773 -4.477 1.00 87.19 188 GLY A C 1
ATOM 1467 O O . GLY A 1 188 ? 8.803 1.981 -5.242 1.00 87.19 188 GLY A O 1
ATOM 1468 N N . HIS A 1 189 ? 10.439 3.464 -4.842 1.00 83.88 189 HIS A N 1
ATOM 1469 C CA . HIS A 1 189 ? 11.010 3.447 -6.198 1.00 83.88 189 HIS A CA 1
ATOM 1470 C C . HIS A 1 189 ? 11.284 2.040 -6.755 1.00 83.88 189 HIS A C 1
ATOM 1472 O O . HIS A 1 189 ? 11.109 1.822 -7.949 1.00 83.88 189 HIS A O 1
ATOM 1478 N N . LYS A 1 190 ? 11.651 1.056 -5.917 1.00 80.62 190 LYS A N 1
ATOM 1479 C CA . LYS A 1 190 ? 11.924 -0.321 -6.372 1.00 80.62 190 LYS A CA 1
ATOM 1480 C C . LYS A 1 190 ? 10.717 -1.007 -7.016 1.00 80.62 190 LYS A C 1
ATOM 1482 O O . LYS A 1 190 ? 10.903 -1.876 -7.861 1.00 80.62 190 LYS A O 1
ATOM 1487 N N . VAL A 1 191 ? 9.496 -0.656 -6.615 1.00 79.88 191 VAL A N 1
ATOM 1488 C CA . VAL A 1 191 ? 8.260 -1.209 -7.205 1.00 79.88 191 VAL A CA 1
ATOM 1489 C C . VAL A 1 191 ? 7.903 -0.493 -8.505 1.00 79.88 191 VAL A C 1
ATOM 1491 O O . VAL A 1 191 ? 7.242 -1.042 -9.381 1.00 79.88 191 VAL A O 1
ATOM 1494 N N . MET A 1 192 ? 8.339 0.753 -8.626 1.00 77.94 192 MET A N 1
ATOM 1495 C CA . MET A 1 192 ? 7.919 1.674 -9.668 1.00 77.94 192 MET A CA 1
ATOM 1496 C C . MET A 1 192 ? 8.871 1.673 -10.879 1.00 77.94 192 MET A C 1
ATOM 1498 O O . MET A 1 192 ? 8.423 1.758 -12.027 1.00 77.94 192 MET A O 1
ATOM 1502 N N . LEU A 1 193 ? 10.178 1.538 -10.650 1.00 77.12 193 LEU A N 1
ATOM 1503 C CA . LEU A 1 193 ? 11.187 1.581 -11.712 1.00 77.12 193 LEU A CA 1
ATOM 1504 C C . LEU A 1 193 ? 11.319 0.251 -12.465 1.00 77.12 193 LEU A C 1
ATOM 1506 O O . LEU A 1 193 ? 11.502 0.251 -13.686 1.00 77.12 193 LEU A O 1
ATOM 1510 N N . GLU A 1 194 ? 11.135 -0.872 -11.775 1.00 77.56 194 GLU A N 1
ATOM 1511 C CA . GLU A 1 194 ? 11.200 -2.204 -12.379 1.00 77.56 194 GLU A CA 1
ATOM 1512 C C . GLU A 1 194 ? 9.941 -2.473 -13.230 1.00 77.56 194 GLU A C 1
ATOM 1514 O O . GLU A 1 194 ? 8.814 -2.199 -12.814 1.00 77.56 194 GLU A O 1
ATOM 1519 N N . LYS A 1 195 ? 10.122 -2.963 -14.463 1.00 76.44 195 LYS A N 1
ATOM 1520 C CA . LYS A 1 195 ? 9.057 -3.080 -15.478 1.00 76.44 195 LYS A CA 1
ATOM 1521 C C . LYS A 1 195 ? 7.946 -4.046 -15.063 1.00 76.44 195 LYS A C 1
ATOM 1523 O O . LYS A 1 195 ? 6.765 -3.766 -15.293 1.00 76.44 195 LYS A O 1
ATOM 1528 N N . PHE A 1 196 ? 8.312 -5.181 -14.479 1.00 75.81 196 PHE A N 1
ATOM 1529 C CA . PHE A 1 196 ? 7.368 -6.207 -14.063 1.00 75.81 196 PHE A CA 1
ATOM 1530 C C . PHE A 1 196 ? 6.561 -5.729 -12.849 1.00 75.81 196 PHE A C 1
ATOM 1532 O O . PHE A 1 196 ? 5.337 -5.662 -12.929 1.00 75.81 196 PHE A O 1
ATOM 1539 N N . ARG A 1 197 ? 7.213 -5.248 -11.786 1.00 79.81 197 ARG A N 1
ATOM 1540 C CA . ARG A 1 197 ? 6.594 -4.642 -10.592 1.00 79.81 197 ARG A CA 1
ATOM 1541 C C . ARG A 1 197 ? 5.731 -3.432 -10.919 1.00 79.81 197 ARG A C 1
ATOM 1543 O O . ARG A 1 197 ? 4.655 -3.289 -10.337 1.00 79.81 197 ARG A O 1
ATOM 1550 N N . ARG A 1 198 ? 6.132 -2.610 -11.895 1.00 79.56 198 ARG A N 1
ATOM 1551 C CA . ARG A 1 198 ? 5.334 -1.470 -12.370 1.00 79.56 198 ARG A CA 1
ATOM 1552 C C . ARG A 1 198 ? 3.980 -1.901 -12.925 1.00 79.56 198 ARG A C 1
ATOM 1554 O O . ARG A 1 198 ? 3.002 -1.172 -12.781 1.00 79.56 198 ARG A O 1
ATOM 1561 N N . THR A 1 199 ? 3.900 -3.090 -13.524 1.00 82.44 199 THR A N 1
ATOM 1562 C CA . THR A 1 199 ? 2.618 -3.642 -13.988 1.00 82.44 199 THR A CA 1
ATOM 1563 C C . THR A 1 199 ? 1.667 -3.883 -12.816 1.00 82.44 199 THR A C 1
ATOM 1565 O O . THR A 1 199 ? 0.488 -3.556 -12.915 1.00 82.44 199 THR A O 1
ATOM 1568 N N . PHE A 1 200 ? 2.181 -4.400 -11.696 1.00 85.81 200 PHE A N 1
ATOM 1569 C CA . PHE A 1 200 ? 1.388 -4.681 -10.499 1.00 85.81 200 PHE A CA 1
ATOM 1570 C C . PHE A 1 200 ? 1.016 -3.416 -9.730 1.00 85.81 200 PHE A C 1
ATOM 1572 O O . PHE A 1 200 ? -0.150 -3.237 -9.394 1.00 85.81 200 PHE A O 1
ATOM 1579 N N . SER A 1 201 ? 1.964 -2.502 -9.504 1.00 85.69 201 SER A N 1
ATOM 1580 C CA . SER A 1 201 ? 1.663 -1.227 -8.836 1.00 85.69 201 SER A CA 1
ATOM 1581 C C . SER A 1 201 ? 0.734 -0.331 -9.653 1.00 85.69 201 SER A C 1
ATOM 1583 O O . SER A 1 201 ? -0.039 0.426 -9.078 1.00 85.69 201 SER A O 1
ATOM 1585 N N . GLY A 1 202 ? 0.714 -0.475 -10.982 1.00 88.12 202 GLY A N 1
ATOM 1586 C CA . GLY A 1 202 ? -0.260 0.191 -11.848 1.00 88.12 202 GLY A CA 1
ATOM 1587 C C . GLY A 1 202 ? -1.724 -0.198 -11.593 1.00 88.12 202 GLY A C 1
ATOM 1588 O O . GLY A 1 202 ? -2.610 0.464 -12.126 1.00 88.12 202 GLY A O 1
ATOM 1589 N N . ALA A 1 203 ? -2.003 -1.241 -10.802 1.00 91.06 203 ALA A N 1
ATOM 1590 C CA . ALA A 1 203 ? -3.360 -1.652 -10.439 1.00 91.06 203 ALA A CA 1
ATOM 1591 C C . ALA A 1 203 ? -4.008 -0.793 -9.334 1.00 91.06 203 ALA A C 1
ATOM 1593 O O . ALA A 1 203 ? -5.217 -0.896 -9.133 1.00 91.06 203 ALA A O 1
ATOM 1594 N N . VAL A 1 204 ? -3.235 0.043 -8.631 1.00 92.44 204 VAL A N 1
ATOM 1595 C CA . VAL A 1 204 ? -3.701 0.886 -7.514 1.00 92.44 204 VAL A CA 1
ATOM 1596 C C . VAL A 1 204 ? -3.275 2.343 -7.705 1.00 92.44 204 VAL A C 1
ATOM 1598 O O . VAL A 1 204 ? -2.291 2.621 -8.396 1.00 92.44 204 VAL A O 1
ATOM 1601 N N . HIS A 1 205 ? -3.994 3.291 -7.091 1.00 93.75 205 HIS A N 1
ATOM 1602 C CA . HIS A 1 205 ? -3.484 4.662 -7.007 1.00 93.75 205 HIS A CA 1
ATOM 1603 C C . HIS A 1 205 ? -2.222 4.662 -6.163 1.00 93.75 205 HIS A C 1
ATOM 1605 O O . HIS A 1 205 ? -2.144 3.964 -5.152 1.00 93.75 205 HIS A O 1
ATOM 1611 N N . SER A 1 206 ? -1.228 5.428 -6.590 1.00 92.12 206 SER A N 1
ATOM 1612 C CA . SER A 1 206 ? 0.091 5.376 -5.981 1.00 92.12 206 SER A CA 1
ATOM 1613 C C . SER A 1 206 ? 0.680 6.767 -5.820 1.00 92.12 206 SER A C 1
ATOM 1615 O O . SER A 1 206 ? 0.698 7.532 -6.779 1.00 92.12 206 SER A O 1
ATOM 1617 N N . LEU A 1 207 ? 1.222 7.065 -4.640 1.00 92.06 207 LEU A N 1
ATOM 1618 C CA . LEU A 1 207 ? 2.188 8.142 -4.435 1.00 92.06 207 LEU A CA 1
ATOM 1619 C C . LEU A 1 207 ? 3.589 7.539 -4.418 1.00 92.06 207 LEU A C 1
ATOM 1621 O O . LEU A 1 207 ? 3.897 6.636 -3.638 1.00 92.06 207 LEU A O 1
ATOM 1625 N N . PHE A 1 208 ? 4.453 8.065 -5.266 1.00 88.44 208 PHE A N 1
ATOM 1626 C CA . PHE A 1 208 ? 5.809 7.591 -5.437 1.00 88.44 208 PHE A CA 1
ATOM 1627 C C . PHE A 1 208 ? 6.761 8.214 -4.426 1.00 88.44 208 PHE A C 1
ATOM 1629 O O . PHE A 1 208 ? 6.767 9.421 -4.199 1.00 88.44 208 PHE A O 1
ATOM 1636 N N . THR A 1 209 ? 7.599 7.378 -3.820 1.00 89.44 209 THR A N 1
ATOM 1637 C CA . THR A 1 209 ? 8.609 7.820 -2.862 1.00 89.44 209 THR A CA 1
ATOM 1638 C C . THR A 1 209 ? 9.917 7.048 -3.002 1.00 89.44 209 THR A C 1
ATOM 1640 O O . THR A 1 209 ? 10.024 6.016 -3.664 1.00 89.44 209 THR A O 1
ATOM 1643 N N . ILE A 1 210 ? 10.950 7.546 -2.336 1.00 86.62 210 ILE A N 1
ATOM 1644 C CA . ILE A 1 210 ? 12.274 6.936 -2.251 1.00 86.62 210 ILE A CA 1
ATOM 1645 C C . ILE A 1 210 ? 12.560 6.700 -0.772 1.00 86.62 210 ILE A C 1
ATOM 1647 O O . ILE A 1 210 ? 12.722 7.645 0.009 1.00 86.62 210 ILE A O 1
ATOM 1651 N N . ALA A 1 211 ? 12.640 5.426 -0.384 1.00 78.44 211 ALA A N 1
ATOM 1652 C CA . ALA A 1 211 ? 12.938 5.070 0.995 1.00 78.44 211 ALA A CA 1
ATOM 1653 C C . ALA A 1 211 ? 14.302 5.640 1.413 1.00 78.44 211 ALA A C 1
ATOM 1655 O O . ALA A 1 211 ? 15.291 5.579 0.680 1.00 78.44 211 ALA A O 1
ATOM 1656 N N . THR A 1 212 ? 14.355 6.186 2.624 1.00 72.94 212 THR A N 1
ATOM 1657 C CA . THR A 1 212 ? 15.505 6.948 3.128 1.00 72.94 212 THR A CA 1
ATOM 1658 C C . THR A 1 212 ? 16.805 6.139 3.177 1.00 72.94 212 THR A C 1
ATOM 1660 O O . THR A 1 212 ? 17.876 6.719 3.026 1.00 72.94 212 THR A O 1
ATOM 1663 N N . LYS A 1 213 ? 16.719 4.807 3.311 1.00 72.31 213 LYS A N 1
ATOM 1664 C CA . LYS A 1 213 ? 17.867 3.882 3.311 1.00 72.31 213 LYS A CA 1
ATOM 1665 C C . LYS A 1 213 ? 18.698 3.899 2.021 1.00 72.31 213 LYS A C 1
ATOM 1667 O O . LYS A 1 213 ? 19.865 3.544 2.054 1.00 72.31 213 LYS A O 1
ATOM 1672 N N . TYR A 1 214 ? 18.122 4.325 0.896 1.00 73.56 214 TYR A N 1
ATOM 1673 C CA . TYR A 1 214 ? 18.826 4.354 -0.391 1.00 73.56 214 TYR A CA 1
ATOM 1674 C C . TYR A 1 214 ? 19.574 5.666 -0.653 1.00 73.56 214 TYR A C 1
ATOM 1676 O O . TYR A 1 214 ? 20.209 5.805 -1.688 1.00 73.56 214 TYR A O 1
ATOM 1684 N N . ARG A 1 215 ? 19.513 6.635 0.270 1.00 75.00 215 ARG A N 1
ATOM 1685 C CA . ARG A 1 215 ? 20.188 7.936 0.116 1.00 75.00 215 ARG A CA 1
ATOM 1686 C C . ARG A 1 215 ? 21.638 7.927 0.589 1.00 75.00 215 ARG A C 1
ATOM 1688 O O . ARG A 1 215 ? 22.418 8.784 0.192 1.00 75.00 215 ARG A O 1
ATOM 1695 N N . GLU A 1 216 ? 21.976 7.013 1.494 1.00 70.56 216 GLU A N 1
ATOM 1696 C CA . GLU A 1 216 ? 23.211 7.094 2.283 1.00 70.56 216 GLU A CA 1
ATOM 1697 C C . GLU A 1 216 ? 24.464 6.907 1.418 1.00 70.56 216 GLU A C 1
ATOM 1699 O O . GLU A 1 216 ? 25.466 7.578 1.653 1.00 70.56 216 GLU A O 1
ATOM 1704 N N . ASN A 1 217 ? 24.357 6.105 0.355 1.00 76.31 217 ASN A N 1
ATOM 1705 C CA . ASN A 1 217 ? 25.468 5.758 -0.533 1.00 76.31 217 ASN A CA 1
ATOM 1706 C C . ASN A 1 217 ? 25.504 6.558 -1.848 1.00 76.31 217 ASN A C 1
ATOM 1708 O O . ASN A 1 217 ? 26.324 6.251 -2.709 1.00 76.31 217 ASN A O 1
ATOM 1712 N N . LEU A 1 218 ? 24.623 7.547 -2.031 1.00 82.88 218 LEU A N 1
ATOM 1713 C CA . LEU A 1 218 ? 24.593 8.343 -3.262 1.00 82.88 218 LEU A CA 1
ATOM 1714 C C . LEU A 1 218 ? 25.702 9.416 -3.275 1.00 82.88 218 LEU A C 1
ATOM 1716 O O . LEU A 1 218 ? 26.044 9.950 -2.215 1.00 82.88 218 LEU A O 1
ATOM 1720 N N . PRO A 1 219 ? 26.233 9.792 -4.450 1.00 86.69 219 PRO A N 1
ATOM 1721 C CA . PRO A 1 219 ? 27.003 11.021 -4.637 1.00 86.69 219 PRO A CA 1
ATOM 1722 C C . PRO A 1 219 ? 26.271 12.260 -4.088 1.00 86.69 219 PRO A C 1
ATOM 1724 O O . PRO A 1 219 ? 25.045 12.345 -4.145 1.00 86.69 219 PRO A O 1
ATOM 1727 N N . GLU A 1 220 ? 27.007 13.256 -3.582 1.00 85.06 220 GLU A N 1
ATOM 1728 C CA . GLU A 1 220 ? 26.415 14.469 -2.976 1.00 85.06 220 GLU A CA 1
ATOM 1729 C C . GLU A 1 220 ? 25.498 15.246 -3.934 1.00 85.06 220 GLU A C 1
ATOM 1731 O O . GLU A 1 220 ? 24.445 15.745 -3.533 1.00 85.06 220 GLU A O 1
ATOM 1736 N N . GLU A 1 221 ? 25.850 15.300 -5.219 1.00 83.31 221 GLU A N 1
ATOM 1737 C CA . GLU A 1 221 ? 25.015 15.930 -6.244 1.00 83.31 221 GLU A CA 1
ATOM 1738 C C . GLU A 1 221 ? 23.668 15.211 -6.431 1.00 83.31 221 GLU A C 1
ATOM 1740 O O . GLU A 1 221 ? 22.630 15.854 -6.587 1.00 83.31 221 GLU A O 1
ATOM 1745 N N . GLU A 1 222 ? 23.657 13.879 -6.340 1.00 86.69 222 GLU A N 1
ATOM 1746 C CA . GLU A 1 222 ? 22.447 13.063 -6.437 1.00 86.69 222 GLU A CA 1
ATOM 1747 C C . GLU A 1 222 ? 21.622 13.139 -5.152 1.00 86.69 222 GLU A C 1
ATOM 1749 O O . GLU A 1 222 ? 20.393 13.216 -5.211 1.00 86.69 222 GLU A O 1
ATOM 1754 N N . LYS A 1 223 ? 22.272 13.218 -3.981 1.00 86.25 223 LYS A N 1
ATOM 1755 C CA . LYS A 1 223 ? 21.590 13.451 -2.698 1.00 86.25 223 LYS A CA 1
ATOM 1756 C C . LYS A 1 223 ? 20.760 14.731 -2.725 1.00 86.25 223 LYS A C 1
ATOM 1758 O O . LYS A 1 223 ? 19.634 14.716 -2.226 1.00 86.25 223 LYS A O 1
ATOM 1763 N N . GLY A 1 224 ? 21.275 15.809 -3.324 1.00 83.56 224 GLY A N 1
ATOM 1764 C CA . GLY A 1 224 ? 20.546 17.073 -3.477 1.00 83.56 224 GLY A CA 1
ATOM 1765 C C . GLY A 1 224 ? 19.254 16.919 -4.287 1.00 83.56 224 GLY A C 1
ATOM 1766 O O . GLY A 1 224 ? 18.187 17.352 -3.851 1.00 83.56 224 GLY A O 1
ATOM 1767 N N . VAL A 1 225 ? 19.328 16.220 -5.422 1.00 85.12 225 VAL A N 1
ATOM 1768 C CA . VAL A 1 225 ? 18.183 15.948 -6.312 1.00 85.12 225 VAL A CA 1
ATOM 1769 C C . VAL A 1 225 ? 17.146 15.068 -5.623 1.00 85.12 225 VAL A C 1
ATOM 1771 O O . VAL A 1 225 ? 15.955 15.376 -5.611 1.00 85.12 225 VAL A O 1
ATOM 1774 N N . VAL A 1 226 ? 17.602 13.983 -4.999 1.00 87.19 226 VAL A N 1
ATOM 1775 C CA . VAL A 1 226 ? 16.749 13.039 -4.274 1.00 87.19 226 VAL A CA 1
ATOM 1776 C C . VAL A 1 226 ? 16.075 13.719 -3.081 1.00 87.19 226 VAL A C 1
ATOM 1778 O O . VAL A 1 226 ? 14.895 13.480 -2.827 1.00 87.19 226 VAL A O 1
ATOM 1781 N N . SER A 1 227 ? 16.782 14.601 -2.366 1.00 85.19 227 SER A N 1
ATOM 1782 C CA . SER A 1 227 ? 16.196 15.398 -1.285 1.00 85.19 227 SER A CA 1
ATOM 1783 C C . SER A 1 227 ? 15.107 16.336 -1.803 1.00 85.19 227 SER A C 1
ATOM 1785 O O . SER A 1 227 ? 14.016 16.341 -1.242 1.00 85.19 227 SER A O 1
ATOM 1787 N N . ALA A 1 228 ? 15.365 17.065 -2.893 1.00 83.56 228 ALA A N 1
ATOM 1788 C CA . ALA A 1 228 ? 14.385 17.957 -3.509 1.00 83.56 228 ALA A CA 1
ATOM 1789 C C . ALA A 1 228 ? 13.119 17.207 -3.956 1.00 83.56 228 ALA A C 1
ATOM 1791 O O . ALA A 1 228 ? 12.005 17.631 -3.646 1.00 83.56 228 ALA A O 1
ATOM 1792 N N . TYR A 1 229 ? 13.278 16.049 -4.605 1.00 86.25 229 TYR A N 1
ATOM 1793 C CA . TYR A 1 229 ? 12.153 15.187 -4.972 1.00 86.25 229 TYR A CA 1
ATOM 1794 C C . TYR A 1 229 ? 11.338 14.767 -3.742 1.00 86.25 229 TYR A C 1
ATOM 1796 O O . TYR A 1 229 ? 10.112 14.847 -3.745 1.00 86.25 229 TYR A O 1
ATOM 1804 N N . LEU A 1 230 ? 12.002 14.365 -2.658 1.00 86.06 230 LEU A N 1
ATOM 1805 C CA . LEU A 1 230 ? 11.332 13.898 -1.443 1.00 86.06 230 LEU A CA 1
ATOM 1806 C C . LEU A 1 230 ? 10.654 15.011 -0.647 1.00 86.06 230 LEU A C 1
ATOM 1808 O O . LEU A 1 230 ? 9.637 14.753 -0.009 1.00 86.06 230 LEU A O 1
ATOM 1812 N N . ASP A 1 231 ? 11.156 16.240 -0.707 1.00 84.50 231 ASP A N 1
ATOM 1813 C CA . ASP A 1 231 ? 10.470 17.402 -0.138 1.00 84.50 231 ASP A CA 1
ATOM 1814 C C . ASP A 1 231 ? 9.141 17.676 -0.859 1.00 84.50 231 ASP A C 1
ATOM 1816 O O . ASP A 1 231 ? 8.135 17.994 -0.211 1.00 84.50 231 ASP A O 1
ATOM 1820 N N . ASN A 1 232 ? 9.106 17.469 -2.178 1.00 85.00 232 ASN A N 1
ATOM 1821 C CA . ASN A 1 232 ? 7.884 17.546 -2.976 1.00 85.00 232 ASN A CA 1
ATOM 1822 C C . ASN A 1 232 ? 6.929 16.394 -2.646 1.00 85.00 232 ASN A C 1
ATOM 1824 O O . ASN A 1 232 ? 5.774 16.657 -2.316 1.00 85.00 232 ASN A O 1
ATOM 1828 N N . VAL A 1 233 ? 7.417 15.147 -2.591 1.00 87.94 233 VAL A N 1
ATOM 1829 C CA . VAL A 1 233 ? 6.623 13.984 -2.143 1.00 87.94 233 VAL A CA 1
ATOM 1830 C C . VAL A 1 233 ? 6.011 14.228 -0.764 1.00 87.94 233 VAL A C 1
ATOM 1832 O O . VAL A 1 233 ? 4.824 13.999 -0.570 1.00 87.94 233 VAL A O 1
ATOM 1835 N N . ASN A 1 234 ? 6.789 14.730 0.198 1.00 86.19 234 ASN A N 1
ATOM 1836 C CA . ASN A 1 234 ? 6.303 15.023 1.549 1.00 86.19 234 ASN A CA 1
ATOM 1837 C C . ASN A 1 234 ? 5.277 16.163 1.573 1.00 86.19 234 ASN A C 1
ATOM 1839 O O . ASN A 1 234 ? 4.424 16.214 2.457 1.00 86.19 234 ASN A O 1
ATOM 1843 N N . THR A 1 235 ? 5.372 17.119 0.652 1.00 85.19 235 THR A N 1
ATOM 1844 C CA . THR A 1 235 ? 4.387 18.200 0.523 1.00 85.19 235 THR A CA 1
ATOM 1845 C C . THR A 1 235 ? 3.081 17.665 -0.050 1.00 85.19 235 THR A C 1
ATOM 1847 O O . THR A 1 235 ? 2.036 17.902 0.544 1.00 85.19 235 THR A O 1
ATOM 1850 N N . ILE A 1 236 ? 3.157 16.845 -1.097 1.00 87.88 236 ILE A N 1
ATOM 1851 C CA . ILE A 1 236 ? 2.000 16.168 -1.691 1.00 87.88 236 ILE A CA 1
ATOM 1852 C C . ILE A 1 236 ? 1.341 15.224 -0.688 1.00 87.88 236 ILE A C 1
ATOM 1854 O O . ILE A 1 236 ? 0.132 15.276 -0.508 1.00 87.88 236 ILE A O 1
ATOM 1858 N N . LEU A 1 237 ? 2.122 14.405 0.019 1.00 89.12 237 LEU A N 1
ATOM 1859 C CA . LEU A 1 237 ? 1.598 13.505 1.043 1.00 89.12 237 LEU A CA 1
ATOM 1860 C C . LEU A 1 237 ? 0.849 14.278 2.127 1.00 89.12 237 LEU A C 1
ATOM 1862 O O . LEU A 1 237 ? -0.233 13.861 2.513 1.00 89.12 237 LEU A O 1
ATOM 1866 N N . ARG A 1 238 ? 1.409 15.395 2.616 1.00 86.31 238 ARG A N 1
ATOM 1867 C CA . ARG A 1 238 ? 0.760 16.234 3.637 1.00 86.31 238 ARG A CA 1
ATOM 1868 C C . ARG A 1 238 ? -0.565 16.811 3.167 1.00 86.31 238 ARG A C 1
ATOM 1870 O O . ARG A 1 238 ? -1.450 16.953 3.998 1.00 86.31 238 ARG A O 1
ATOM 1877 N N . GLU A 1 239 ? -0.674 17.125 1.885 1.00 87.06 239 GLU A N 1
ATOM 1878 C CA . GLU A 1 239 ? -1.923 17.578 1.291 1.00 87.06 239 GLU A CA 1
ATOM 1879 C C . GLU A 1 239 ? -2.911 16.407 1.173 1.00 87.06 239 GLU A C 1
ATOM 1881 O O . GLU A 1 239 ? -3.979 16.452 1.773 1.00 87.06 239 GLU A O 1
ATOM 1886 N N . LEU A 1 240 ? -2.526 15.303 0.520 1.00 89.00 240 LEU A N 1
ATOM 1887 C CA . LEU A 1 240 ? -3.371 14.116 0.315 1.00 89.00 240 LEU A CA 1
ATOM 1888 C C . LEU A 1 240 ? -3.990 13.565 1.608 1.00 89.00 240 LEU A C 1
ATOM 1890 O O . LEU A 1 240 ? -5.144 13.165 1.619 1.00 89.00 240 LEU A O 1
ATOM 1894 N N . VAL A 1 241 ? -3.253 13.570 2.722 1.00 89.12 241 VAL A N 1
ATOM 1895 C CA . VAL A 1 241 ? -3.754 13.077 4.023 1.00 89.12 241 VAL A CA 1
ATOM 1896 C C . VAL A 1 241 ? -4.711 14.046 4.730 1.00 89.12 241 VAL A C 1
ATOM 1898 O O . VAL A 1 241 ? -5.069 13.810 5.883 1.00 89.12 241 VAL A O 1
ATOM 1901 N N . THR A 1 242 ? -5.074 15.161 4.097 1.00 87.69 242 THR A N 1
ATOM 1902 C CA . THR A 1 242 ? -6.136 16.075 4.556 1.00 87.69 242 THR A CA 1
ATOM 1903 C C . THR A 1 242 ? -7.413 15.953 3.729 1.00 87.69 242 THR A C 1
ATOM 1905 O O . THR A 1 242 ? -8.443 16.499 4.116 1.00 87.69 242 THR A O 1
ATOM 1908 N N . HIS A 1 243 ? -7.355 15.174 2.651 1.00 89.44 243 HIS A N 1
ATOM 1909 C CA . HIS A 1 243 ? -8.386 15.054 1.637 1.00 89.44 243 HIS A CA 1
ATOM 1910 C C . HIS A 1 243 ? -9.163 13.737 1.798 1.00 89.44 243 HIS A C 1
ATOM 1912 O O . HIS A 1 243 ? -8.577 12.659 1.667 1.00 89.44 243 HIS A O 1
ATOM 1918 N N . PRO A 1 244 ? -10.467 13.778 2.134 1.00 89.75 244 PRO A N 1
ATOM 1919 C CA . PRO A 1 244 ? -11.256 12.583 2.433 1.00 89.75 244 PRO A CA 1
ATOM 1920 C C . PRO A 1 244 ? -11.507 11.685 1.211 1.00 89.75 244 PRO A C 1
ATOM 1922 O O . PRO A 1 244 ? -11.886 10.528 1.371 1.00 89.75 244 PRO A O 1
ATOM 1925 N N . GLU A 1 245 ? -11.297 12.170 -0.009 1.00 89.81 245 GLU A N 1
ATOM 1926 C CA . GLU A 1 245 ? -11.383 11.373 -1.231 1.00 89.81 245 GLU A CA 1
ATOM 1927 C C . GLU A 1 245 ? -10.233 10.367 -1.389 1.00 89.81 245 GLU A C 1
ATOM 1929 O O . GLU A 1 245 ? -10.356 9.437 -2.185 1.00 89.81 245 GLU A O 1
ATOM 1934 N N . TYR A 1 246 ? -9.158 10.505 -0.606 1.00 91.81 246 TYR A N 1
ATOM 1935 C CA . TYR A 1 246 ? -8.036 9.573 -0.596 1.00 91.81 246 TYR A CA 1
ATOM 1936 C C . TYR A 1 246 ? -7.950 8.822 0.728 1.00 91.81 246 TYR A C 1
ATOM 1938 O O . TYR A 1 246 ? -7.796 9.406 1.800 1.00 91.81 246 TYR A O 1
ATOM 1946 N N . LEU A 1 247 ? -7.950 7.494 0.640 1.00 94.69 247 LEU A N 1
ATOM 1947 C CA . LEU A 1 247 ? -7.584 6.621 1.746 1.00 94.69 247 LEU A CA 1
ATOM 1948 C C . LEU A 1 247 ? -6.102 6.284 1.599 1.00 94.69 247 LEU A C 1
ATOM 1950 O O . LEU A 1 247 ? -5.722 5.310 0.942 1.00 94.69 247 LEU A O 1
ATOM 1954 N N . VAL A 1 248 ? -5.249 7.154 2.142 1.00 94.75 248 VAL A N 1
ATOM 1955 C CA . VAL A 1 248 ? -3.797 7.010 1.999 1.00 94.75 248 VAL A CA 1
ATOM 1956 C C . VAL A 1 248 ? -3.325 5.818 2.826 1.00 94.75 248 VAL A C 1
ATOM 1958 O O . VAL A 1 248 ? -3.448 5.822 4.049 1.00 94.75 248 VAL A O 1
ATOM 1961 N N . MET A 1 249 ? -2.762 4.813 2.160 1.00 94.88 249 MET A N 1
ATOM 1962 C CA . MET A 1 249 ? -2.158 3.639 2.777 1.00 94.88 249 MET A CA 1
ATOM 1963 C C . MET A 1 249 ? -0.655 3.848 2.941 1.00 94.88 249 MET A C 1
ATOM 1965 O O . MET A 1 249 ? 0.090 3.989 1.965 1.00 94.88 249 MET A O 1
ATOM 1969 N N . LEU A 1 250 ? -0.213 3.866 4.196 1.00 92.62 250 LEU A N 1
ATOM 1970 C CA . LEU A 1 250 ? 1.155 4.159 4.587 1.00 92.62 250 LEU A CA 1
ATOM 1971 C C . LEU A 1 250 ? 1.732 3.038 5.452 1.00 92.62 250 LEU A C 1
ATOM 1973 O O . LEU A 1 250 ? 1.176 2.663 6.481 1.00 92.62 250 LEU A O 1
ATOM 1977 N N . PHE A 1 251 ? 2.919 2.577 5.078 1.00 91.69 251 PHE A N 1
ATOM 1978 C CA . PHE A 1 251 ? 3.676 1.601 5.851 1.00 91.69 251 PHE A CA 1
ATOM 1979 C C . PHE A 1 251 ? 4.692 2.327 6.746 1.00 91.69 251 PHE A C 1
ATOM 1981 O O . PHE A 1 251 ? 5.696 2.843 6.236 1.00 91.69 251 PHE A O 1
ATOM 1988 N N . PRO A 1 252 ? 4.478 2.404 8.075 1.00 87.31 252 PRO A N 1
ATOM 1989 C CA . PRO A 1 252 ? 5.304 3.209 8.969 1.00 87.31 252 PRO A CA 1
ATOM 1990 C C . PRO A 1 252 ? 6.731 2.681 9.113 1.00 87.31 252 PRO A C 1
ATOM 1992 O O . PRO A 1 252 ? 7.604 3.417 9.570 1.00 87.31 252 PRO A O 1
ATOM 1995 N N . GLU A 1 253 ? 6.988 1.444 8.696 1.00 86.25 253 GLU A N 1
ATOM 1996 C CA . GLU A 1 253 ? 8.314 0.831 8.668 1.00 86.25 253 GLU A CA 1
ATOM 1997 C C . GLU A 1 253 ? 9.207 1.423 7.560 1.00 86.25 253 GLU A C 1
ATOM 1999 O O . GLU A 1 253 ? 10.434 1.455 7.681 1.00 86.25 253 GLU A O 1
ATOM 2004 N N . GLY A 1 254 ? 8.613 1.951 6.480 1.00 79.56 254 GLY A N 1
ATOM 2005 C CA . GLY A 1 254 ? 9.331 2.475 5.308 1.00 79.56 254 GLY A CA 1
ATOM 2006 C C . GLY A 1 254 ? 10.074 1.409 4.484 1.00 79.56 254 GLY A C 1
ATOM 2007 O O . GLY A 1 254 ? 10.943 1.738 3.671 1.00 79.56 254 GLY A O 1
ATOM 2008 N N . GLY A 1 255 ? 9.759 0.136 4.710 1.00 82.94 255 GLY A N 1
ATOM 2009 C CA . GLY A 1 255 ? 10.269 -1.041 4.016 1.00 82.94 255 GLY A CA 1
ATOM 2010 C C . GLY A 1 255 ? 9.584 -2.296 4.556 1.00 82.94 255 GLY A C 1
ATOM 2011 O O . GLY A 1 255 ? 8.780 -2.188 5.475 1.00 82.94 255 GLY A O 1
ATOM 2012 N N . ARG A 1 256 ? 9.882 -3.465 3.975 1.00 85.38 256 ARG A N 1
ATOM 2013 C CA . ARG A 1 256 ? 9.283 -4.724 4.433 1.00 85.38 256 ARG A CA 1
ATOM 2014 C C . ARG A 1 256 ? 9.619 -5.019 5.896 1.00 85.38 256 ARG A C 1
ATOM 2016 O O . ARG A 1 256 ? 10.778 -4.838 6.286 1.00 85.38 256 ARG A O 1
ATOM 2023 N N . THR A 1 257 ? 8.653 -5.552 6.636 1.00 85.69 257 THR A N 1
ATOM 2024 C CA . THR A 1 257 ? 8.830 -6.150 7.960 1.00 85.69 257 THR A CA 1
ATOM 2025 C C . THR A 1 257 ? 9.890 -7.245 7.884 1.00 85.69 257 THR A C 1
ATOM 2027 O O . THR A 1 257 ? 9.879 -8.094 6.989 1.00 85.69 257 THR A O 1
ATOM 2030 N N . ARG A 1 258 ? 10.855 -7.220 8.806 1.00 80.38 258 ARG A N 1
ATOM 2031 C CA . ARG A 1 258 ? 11.968 -8.182 8.866 1.00 80.38 258 ARG A CA 1
ATOM 2032 C C . ARG A 1 258 ? 12.136 -8.683 10.287 1.00 80.38 258 ARG A C 1
ATOM 2034 O O . ARG A 1 258 ? 11.849 -7.956 11.228 1.00 80.38 258 ARG A O 1
ATOM 2041 N N . ASN A 1 259 ? 12.640 -9.909 10.431 1.00 81.56 259 ASN A N 1
ATOM 2042 C CA . ASN A 1 259 ? 12.959 -10.521 11.728 1.00 81.56 259 ASN A CA 1
ATOM 2043 C C . ASN A 1 259 ? 11.788 -10.516 12.724 1.00 81.56 259 ASN A C 1
ATOM 2045 O O . ASN A 1 259 ? 12.019 -10.464 13.925 1.00 81.56 259 ASN A O 1
ATOM 2049 N N . ASN A 1 260 ? 10.547 -10.539 12.228 1.00 86.69 260 ASN A N 1
ATOM 2050 C CA . ASN A 1 260 ? 9.343 -10.380 13.041 1.00 86.69 260 ASN A CA 1
ATOM 2051 C C . ASN A 1 260 ? 9.347 -9.099 13.902 1.00 86.69 260 ASN A C 1
ATOM 2053 O O . ASN A 1 260 ? 8.819 -9.098 15.006 1.00 86.69 260 ASN A O 1
ATOM 2057 N N . GLN A 1 261 ? 9.930 -8.002 13.412 1.00 88.94 261 GLN A N 1
ATOM 2058 C CA . GLN A 1 261 ? 9.939 -6.708 14.098 1.00 88.94 261 GLN A CA 1
ATOM 2059 C C . GLN A 1 261 ? 9.136 -5.686 13.300 1.00 88.94 261 GLN A C 1
ATOM 2061 O O . GLN A 1 261 ? 9.512 -5.353 12.177 1.00 88.94 261 GLN A O 1
ATOM 2066 N N . ILE A 1 262 ? 8.067 -5.159 13.900 1.00 90.38 262 ILE A N 1
ATOM 2067 C CA . ILE A 1 262 ? 7.267 -4.065 13.343 1.00 90.38 262 ILE A CA 1
ATOM 2068 C C . ILE A 1 262 ? 7.707 -2.772 14.020 1.00 90.38 262 ILE A C 1
ATOM 2070 O O . ILE A 1 262 ? 7.280 -2.407 15.119 1.00 90.38 262 ILE A O 1
ATOM 2074 N N . GLY A 1 263 ? 8.628 -2.086 13.350 1.00 89.75 263 GLY A N 1
ATOM 2075 C CA . GLY A 1 263 ? 9.214 -0.841 13.821 1.00 89.75 263 GLY A CA 1
ATOM 2076 C C . GLY A 1 263 ? 8.594 0.374 13.146 1.00 89.75 263 GLY A C 1
ATOM 2077 O O . GLY A 1 263 ? 8.836 0.627 11.972 1.00 89.75 263 GLY A O 1
ATOM 2078 N N . MET A 1 264 ? 7.859 1.203 13.879 1.00 90.44 264 MET A N 1
ATOM 2079 C CA . MET A 1 264 ? 7.271 2.416 13.308 1.00 90.44 264 MET A CA 1
ATOM 2080 C C . MET A 1 264 ? 8.264 3.579 13.336 1.00 90.44 264 MET A C 1
ATOM 2082 O O . MET A 1 264 ? 8.773 3.957 14.393 1.00 90.44 264 MET A O 1
ATOM 2086 N N . GLN A 1 265 ? 8.554 4.187 12.184 1.00 87.62 265 GLN A N 1
ATOM 2087 C CA . GLN A 1 265 ? 9.447 5.342 12.129 1.00 87.62 265 GLN A CA 1
ATOM 2088 C C . GLN A 1 265 ? 8.829 6.542 12.855 1.00 87.62 265 GLN A C 1
ATOM 2090 O O . GLN A 1 265 ? 7.727 6.984 12.526 1.00 87.62 265 GLN A O 1
ATOM 2095 N N . MET A 1 266 ? 9.583 7.152 13.777 1.00 83.31 266 MET A N 1
ATOM 2096 C CA . MET A 1 266 ? 9.120 8.325 14.540 1.00 83.31 266 MET A CA 1
ATOM 2097 C C . MET A 1 266 ? 8.588 9.461 13.657 1.00 83.31 266 MET A C 1
ATOM 2099 O O . MET A 1 266 ? 7.642 10.150 14.032 1.00 83.31 266 MET A O 1
ATOM 2103 N N . GLY A 1 267 ? 9.220 9.688 12.500 1.00 79.50 267 GLY A N 1
ATOM 2104 C CA . GLY A 1 267 ? 8.797 10.726 11.557 1.00 79.50 267 GLY A CA 1
ATOM 2105 C C . GLY A 1 267 ? 7.394 10.473 11.005 1.00 79.50 267 GLY A C 1
ATOM 2106 O O . GLY A 1 267 ? 6.618 11.415 10.875 1.00 79.50 267 GLY A O 1
ATOM 2107 N N . VAL A 1 268 ? 7.055 9.205 10.765 1.00 83.75 268 VAL A N 1
ATOM 2108 C CA . VAL A 1 268 ? 5.734 8.791 10.285 1.00 83.75 268 VAL A CA 1
ATOM 2109 C C . VAL A 1 268 ? 4.686 8.923 11.389 1.00 83.75 268 VAL A C 1
ATOM 2111 O O . VAL A 1 268 ? 3.653 9.541 11.155 1.00 83.75 268 VAL A O 1
ATOM 2114 N N . ILE A 1 269 ? 4.974 8.452 12.610 1.00 84.62 269 ILE A N 1
ATOM 2115 C CA . ILE A 1 269 ? 4.061 8.610 13.762 1.00 84.62 269 ILE A CA 1
ATOM 2116 C C . ILE A 1 269 ? 3.732 10.092 13.988 1.00 84.62 269 ILE A C 1
ATOM 2118 O O . ILE A 1 269 ? 2.580 10.470 14.167 1.00 84.62 269 ILE A O 1
ATOM 2122 N N . ARG A 1 270 ? 4.740 10.971 13.913 1.00 83.94 270 ARG A N 1
ATOM 2123 C CA . ARG A 1 270 ? 4.526 12.420 14.051 1.00 83.94 270 ARG A CA 1
ATOM 2124 C C . ARG A 1 270 ? 3.638 12.996 12.956 1.00 83.94 270 ARG A C 1
ATOM 2126 O O . ARG A 1 270 ? 2.842 13.884 13.237 1.00 83.94 270 ARG A O 1
ATOM 2133 N N . ALA A 1 271 ? 3.778 12.510 11.724 1.00 81.50 271 ALA A N 1
ATOM 2134 C CA . ALA A 1 271 ? 2.915 12.915 10.622 1.00 81.50 271 ALA A CA 1
ATOM 2135 C C . ALA A 1 271 ? 1.473 12.411 10.800 1.00 81.50 271 ALA A C 1
ATOM 2137 O O . ALA A 1 271 ? 0.561 13.021 10.247 1.00 81.50 271 ALA A O 1
ATOM 2138 N N . ALA A 1 272 ? 1.259 11.356 11.587 1.00 86.38 272 ALA A N 1
ATOM 2139 C CA . ALA A 1 272 ? -0.053 10.796 11.891 1.00 86.38 272 ALA A CA 1
ATOM 2140 C C . ALA A 1 272 ? -0.825 11.589 12.967 1.00 86.38 272 ALA A C 1
ATOM 2142 O O . ALA A 1 272 ? -2.048 11.516 13.006 1.00 86.38 272 ALA A O 1
ATOM 2143 N N . PHE A 1 273 ? -0.155 12.385 13.810 1.00 86.00 273 PHE A N 1
ATOM 2144 C CA . PHE A 1 273 ? -0.807 13.138 14.891 1.00 86.00 273 PHE A CA 1
ATOM 2145 C C . PHE A 1 273 ? -1.940 14.055 14.414 1.00 86.00 273 PHE A C 1
ATOM 2147 O O . PHE A 1 273 ? -1.828 14.742 13.393 1.00 86.00 273 PHE A O 1
ATOM 2154 N N . GLY A 1 274 ? -3.033 14.060 15.185 1.00 84.69 274 GLY A N 1
ATOM 2155 C CA . GLY A 1 274 ? -4.255 14.804 14.883 1.00 84.69 274 GLY A CA 1
ATOM 2156 C C . GLY A 1 274 ? -5.099 14.217 13.747 1.00 84.69 274 GLY A C 1
ATOM 2157 O O . GLY A 1 274 ? -6.061 14.861 13.339 1.00 84.69 274 GLY A O 1
ATOM 2158 N N . LYS A 1 275 ? -4.750 13.034 13.225 1.00 89.31 275 LYS A N 1
ATOM 2159 C CA . LYS A 1 275 ? -5.501 12.338 12.171 1.00 89.31 275 LYS A CA 1
ATOM 2160 C C . LYS A 1 275 ? -6.189 11.101 12.721 1.00 89.31 275 LYS A C 1
ATOM 2162 O O . LYS A 1 275 ? -5.743 10.526 13.717 1.00 89.31 275 LYS A O 1
ATOM 2167 N N . ILE A 1 276 ? -7.245 10.690 12.030 1.00 94.50 276 ILE A N 1
ATOM 2168 C CA . ILE A 1 276 ? -7.901 9.407 12.257 1.00 94.50 276 ILE A CA 1
ATOM 2169 C C . ILE A 1 276 ? -7.035 8.342 11.605 1.00 94.50 276 ILE A C 1
ATOM 2171 O O . ILE A 1 276 ? -6.728 8.419 10.414 1.00 94.50 276 ILE A O 1
ATOM 2175 N N . ILE A 1 277 ? -6.604 7.380 12.406 1.00 96.25 277 ILE A N 1
ATOM 2176 C CA . ILE A 1 277 ? -5.791 6.258 11.970 1.00 96.25 277 ILE A CA 1
ATOM 2177 C C . ILE A 1 277 ? -6.702 5.055 11.871 1.00 96.25 277 ILE A C 1
ATOM 2179 O O . ILE A 1 277 ? -7.386 4.736 12.839 1.00 96.25 277 ILE A O 1
ATOM 2183 N N . GLN A 1 278 ? -6.677 4.392 10.719 1.00 97.50 278 GLN A N 1
ATOM 2184 C CA . GLN A 1 278 ? -7.243 3.064 10.529 1.00 97.50 278 GLN A CA 1
ATOM 2185 C C . GLN A 1 278 ? -6.105 2.044 10.644 1.00 97.50 278 GLN A C 1
ATOM 2187 O O . GLN A 1 278 ? -5.333 1.894 9.686 1.00 97.50 278 GLN A O 1
ATOM 2192 N N . PRO A 1 279 ? -5.961 1.347 11.788 1.00 97.75 279 PRO A N 1
ATOM 2193 C CA . PRO A 1 279 ? -4.984 0.281 11.923 1.00 97.75 279 PRO A CA 1
ATOM 2194 C C . PRO A 1 279 ? -5.331 -0.840 10.962 1.00 97.75 279 PRO A C 1
ATOM 2196 O O . PRO A 1 279 ? -6.471 -1.299 10.909 1.00 97.75 279 PRO A O 1
ATOM 2199 N N . THR A 1 280 ? -4.350 -1.234 10.166 1.00 97.56 280 THR A N 1
ATOM 2200 C CA . THR A 1 280 ? -4.488 -2.278 9.159 1.00 97.56 280 THR A CA 1
ATOM 2201 C C . THR A 1 280 ? -3.355 -3.271 9.322 1.00 97.56 280 THR A C 1
ATOM 2203 O O . THR A 1 280 ? -2.208 -2.881 9.528 1.00 97.56 280 THR A O 1
ATOM 2206 N N . PHE A 1 281 ? -3.656 -4.556 9.224 1.00 96.94 281 PHE A N 1
ATOM 2207 C CA . PHE A 1 281 ? -2.641 -5.598 9.182 1.00 96.94 281 PHE A CA 1
ATOM 2208 C C . PHE A 1 281 ? -2.895 -6.503 7.987 1.00 96.94 281 PHE A C 1
ATOM 2210 O O . PHE A 1 281 ? -4.033 -6.892 7.758 1.00 96.94 281 PHE A O 1
ATOM 2217 N N . ILE A 1 282 ? -1.859 -6.833 7.224 1.00 95.25 282 ILE A N 1
ATOM 2218 C CA . ILE A 1 282 ? -1.936 -7.766 6.100 1.00 95.25 282 ILE A CA 1
ATOM 2219 C C . ILE A 1 282 ? -1.035 -8.952 6.420 1.00 95.25 282 ILE A C 1
ATOM 2221 O O . ILE A 1 282 ? 0.188 -8.819 6.515 1.00 95.25 282 ILE A O 1
ATOM 2225 N N . GLU A 1 283 ? -1.655 -10.117 6.589 1.00 93.25 283 GLU A N 1
ATOM 2226 C CA . GLU A 1 283 ? -0.965 -11.390 6.746 1.00 93.25 283 GLU A CA 1
ATOM 2227 C C . GLU A 1 283 ? -0.968 -12.111 5.399 1.00 93.25 283 GLU A C 1
ATOM 2229 O O . GLU A 1 283 ? -1.962 -12.708 4.990 1.00 93.25 283 GLU A O 1
ATOM 2234 N N . ALA A 1 284 ? 0.164 -12.044 4.702 1.00 87.94 284 ALA A N 1
ATOM 2235 C CA . ALA A 1 284 ? 0.441 -12.880 3.545 1.00 87.94 284 ALA A CA 1
ATOM 2236 C C . ALA A 1 284 ? 1.519 -13.916 3.914 1.00 87.94 284 ALA A C 1
ATOM 2238 O O . ALA A 1 284 ? 2.430 -13.603 4.691 1.00 87.94 284 ALA A O 1
ATOM 2239 N N . PRO A 1 285 ? 1.474 -15.133 3.348 1.00 81.69 285 PRO A N 1
ATOM 2240 C CA . PRO A 1 285 ? 2.498 -16.135 3.581 1.00 81.69 285 PRO A CA 1
ATOM 2241 C C . PRO A 1 285 ? 3.884 -15.612 3.188 1.00 81.69 285 PRO A C 1
ATOM 2243 O O . PRO A 1 285 ? 4.015 -14.883 2.194 1.00 81.69 285 PRO A O 1
ATOM 2246 N N . PRO A 1 286 ? 4.949 -16.035 3.892 1.00 73.44 286 PRO A N 1
ATOM 2247 C CA . PRO A 1 286 ? 6.307 -15.732 3.476 1.00 73.44 286 PRO A CA 1
ATOM 2248 C C . PRO A 1 286 ? 6.525 -16.159 2.023 1.00 73.44 286 PRO A C 1
ATOM 2250 O O . PRO A 1 286 ? 6.206 -17.286 1.638 1.00 73.44 286 PRO A O 1
ATOM 2253 N N . ASN A 1 287 ? 7.092 -15.264 1.219 1.00 66.00 287 ASN A N 1
ATOM 2254 C CA . ASN A 1 287 ? 7.368 -15.491 -0.199 1.00 66.00 287 ASN A CA 1
ATOM 2255 C C . ASN A 1 287 ? 6.133 -15.772 -1.075 1.00 66.00 287 ASN A C 1
ATOM 2257 O O . ASN A 1 287 ? 6.301 -16.349 -2.150 1.00 66.00 287 ASN A O 1
ATOM 2261 N N . PHE A 1 288 ? 4.918 -15.384 -0.650 1.00 66.94 288 PHE A N 1
ATOM 2262 C CA . PHE A 1 288 ? 3.695 -15.531 -1.454 1.00 66.94 288 PHE A CA 1
ATOM 2263 C C . PHE A 1 288 ? 3.957 -15.095 -2.901 1.00 66.94 288 PHE A C 1
ATOM 2265 O O . PHE A 1 288 ? 3.793 -15.876 -3.835 1.00 66.94 288 PHE A O 1
ATOM 2272 N N . LEU A 1 289 ? 4.536 -13.902 -3.067 1.00 65.12 289 LEU A N 1
ATOM 2273 C CA . LEU A 1 289 ? 4.999 -13.381 -4.348 1.00 65.12 289 LEU A CA 1
ATOM 2274 C C . LEU A 1 289 ? 6.196 -12.446 -4.124 1.00 65.12 289 LEU A C 1
ATOM 2276 O O . LEU A 1 289 ? 6.028 -11.250 -3.883 1.00 65.12 289 LEU A O 1
ATOM 2280 N N . GLU A 1 290 ? 7.417 -12.978 -4.204 1.00 62.41 290 GLU A N 1
ATOM 2281 C CA . GLU A 1 290 ? 8.606 -12.130 -4.276 1.00 62.41 290 GLU A CA 1
ATOM 2282 C C . GLU A 1 290 ? 8.847 -11.729 -5.730 1.00 62.41 290 GLU A C 1
ATOM 2284 O O . GLU A 1 290 ? 9.239 -12.531 -6.573 1.00 62.41 290 GLU A O 1
ATOM 2289 N N . LEU A 1 291 ? 8.641 -10.450 -6.035 1.00 58.31 291 LEU A N 1
ATOM 2290 C CA . LEU A 1 291 ? 8.944 -9.892 -7.355 1.00 58.31 291 LEU A CA 1
ATOM 2291 C C . LEU A 1 291 ? 10.452 -9.640 -7.546 1.00 58.31 291 LEU A C 1
ATOM 2293 O O . LEU A 1 291 ? 10.849 -8.883 -8.430 1.00 58.31 291 LEU A O 1
ATOM 2297 N N . GLU A 1 292 ? 11.316 -10.191 -6.690 1.00 52.91 292 GLU A N 1
ATOM 2298 C CA . GLU A 1 292 ? 12.756 -10.266 -6.945 1.00 52.91 292 GLU A CA 1
ATOM 2299 C C . GLU A 1 292 ? 12.963 -11.360 -7.998 1.00 52.91 292 GLU A C 1
ATOM 2301 O O . GLU A 1 292 ? 12.887 -12.552 -7.721 1.00 52.91 292 GLU A O 1
ATOM 2306 N N . GLN A 1 293 ? 13.139 -10.918 -9.246 1.00 50.03 293 GLN A N 1
ATOM 2307 C CA . GLN A 1 293 ? 13.607 -11.722 -10.379 1.00 50.03 293 GLN A CA 1
ATOM 2308 C C . GLN A 1 293 ? 12.637 -12.756 -10.974 1.00 50.03 293 GLN A C 1
ATOM 2310 O O . GLN A 1 293 ? 13.050 -13.551 -11.803 1.00 50.03 293 GLN A O 1
ATOM 2315 N N . GLY A 1 294 ? 11.347 -12.782 -10.622 1.00 46.62 294 GLY A N 1
ATOM 2316 C CA . GLY A 1 294 ? 10.389 -13.718 -11.246 1.00 46.62 294 GLY A CA 1
ATOM 2317 C C . GLY A 1 294 ? 10.706 -15.211 -11.032 1.00 46.62 294 GLY A C 1
ATOM 2318 O O . GLY A 1 294 ? 9.992 -16.068 -11.550 1.00 46.62 294 GLY A O 1
ATOM 2319 N N . GLU A 1 295 ? 11.744 -15.525 -10.252 1.00 44.78 295 GLU A N 1
ATOM 2320 C CA . GLU A 1 295 ? 12.230 -16.877 -9.969 1.00 44.78 295 GLU A CA 1
ATOM 2321 C C . GLU A 1 295 ? 11.585 -17.476 -8.709 1.00 44.78 295 GLU A C 1
ATOM 2323 O O . GLU A 1 295 ? 11.524 -18.698 -8.572 1.00 44.78 295 GLU A O 1
ATOM 2328 N N . LYS A 1 296 ? 11.049 -16.636 -7.809 1.00 51.44 296 LYS A N 1
ATOM 2329 C CA . LYS A 1 296 ? 10.470 -17.040 -6.514 1.00 51.44 296 LYS A CA 1
ATOM 2330 C C . LYS A 1 296 ? 9.033 -16.550 -6.328 1.00 51.44 296 LYS A C 1
ATOM 2332 O O . LYS A 1 296 ? 8.700 -15.856 -5.373 1.00 51.44 296 LYS A O 1
ATOM 2337 N N . MET A 1 297 ? 8.154 -16.923 -7.246 1.00 55.19 297 MET A N 1
ATOM 2338 C CA . MET A 1 297 ? 6.720 -16.870 -6.967 1.00 55.19 297 MET A CA 1
ATOM 2339 C C . MET A 1 297 ? 6.306 -18.219 -6.371 1.00 55.19 297 MET A C 1
ATOM 2341 O O . MET A 1 297 ? 6.569 -19.270 -6.964 1.00 55.19 297 MET A O 1
ATOM 2345 N N . LYS A 1 298 ? 5.679 -18.216 -5.190 1.00 57.75 298 LYS A N 1
ATOM 2346 C CA . LYS A 1 298 ? 4.966 -19.399 -4.711 1.00 57.75 298 LYS A CA 1
ATOM 2347 C C . LYS A 1 298 ? 3.653 -19.442 -5.483 1.00 57.75 298 LYS A C 1
ATOM 2349 O O . LYS A 1 298 ? 2.800 -18.580 -5.344 1.00 57.75 298 LYS A O 1
ATOM 2354 N N . PHE A 1 299 ? 3.530 -20.413 -6.376 1.00 62.94 299 PHE A N 1
ATOM 2355 C CA . PHE A 1 299 ? 2.424 -20.473 -7.332 1.00 62.94 299 PHE A CA 1
ATOM 2356 C C . PHE A 1 299 ? 1.269 -21.375 -6.879 1.00 62.94 299 PHE A C 1
ATOM 2358 O O . PHE A 1 299 ? 0.537 -21.913 -7.709 1.00 62.94 299 PHE A O 1
ATOM 2365 N N . THR A 1 300 ? 1.143 -21.598 -5.577 1.00 71.25 300 THR A N 1
ATOM 2366 C CA . THR A 1 300 ? -0.013 -22.264 -4.979 1.00 71.25 300 THR A CA 1
ATOM 2367 C C . THR A 1 300 ? -0.964 -21.201 -4.448 1.00 71.25 300 THR A C 1
ATOM 2369 O O . THR A 1 300 ? -0.484 -20.172 -3.974 1.00 71.25 300 THR A O 1
ATOM 2372 N N . PRO A 1 301 ? -2.290 -21.398 -4.547 1.00 83.38 301 PRO A N 1
ATOM 2373 C CA . PRO A 1 301 ? -3.221 -20.559 -3.820 1.00 83.38 301 PRO A CA 1
ATOM 2374 C C . PRO A 1 301 ? -2.918 -20.619 -2.325 1.00 83.38 301 PRO A C 1
ATOM 2376 O O . PRO A 1 301 ? -2.779 -21.709 -1.773 1.00 83.38 301 PRO A O 1
ATOM 2379 N N . GLU A 1 302 ? -2.796 -19.467 -1.678 1.00 88.38 302 GLU A N 1
ATOM 2380 C CA . GLU A 1 302 ? -2.546 -19.388 -0.240 1.00 88.38 302 GLU A CA 1
ATOM 2381 C C . GLU A 1 302 ? -3.474 -18.362 0.408 1.00 88.38 302 GLU A C 1
ATOM 2383 O O . GLU A 1 302 ? -3.849 -17.380 -0.247 1.00 88.38 302 GLU A O 1
ATOM 2388 N N . PRO A 1 303 ? -3.852 -18.569 1.679 1.00 91.62 303 PRO A N 1
ATOM 2389 C CA . PRO A 1 303 ? -4.648 -17.599 2.409 1.00 91.62 303 PRO A CA 1
ATOM 2390 C C . PRO A 1 303 ? -3.844 -16.317 2.628 1.00 91.62 303 PRO A C 1
ATOM 2392 O O . PRO A 1 303 ? -2.700 -16.339 3.075 1.00 91.62 303 PRO A O 1
ATOM 2395 N N . VAL A 1 304 ? -4.477 -15.201 2.299 1.00 93.69 304 VAL A N 1
ATOM 2396 C CA . VAL A 1 304 ? -4.061 -13.837 2.630 1.00 93.69 304 VAL A CA 1
ATOM 2397 C C . VAL A 1 304 ? -5.185 -13.202 3.429 1.00 93.69 304 VAL A C 1
ATOM 2399 O O . VAL A 1 304 ? -6.309 -13.160 2.930 1.00 93.69 304 VAL A O 1
ATOM 2402 N N . ASN A 1 305 ? -4.876 -12.684 4.612 1.00 95.75 305 ASN A N 1
ATOM 2403 C CA . ASN A 1 305 ? -5.857 -12.057 5.492 1.00 95.75 305 ASN A CA 1
ATOM 2404 C C . ASN A 1 305 ? -5.556 -10.570 5.654 1.00 95.75 305 ASN A C 1
ATOM 2406 O O . ASN A 1 305 ? -4.390 -10.163 5.698 1.00 95.75 305 ASN A O 1
ATOM 2410 N N . ILE A 1 306 ? -6.607 -9.763 5.767 1.00 97.19 306 ILE A N 1
ATOM 2411 C CA . ILE A 1 306 ? -6.502 -8.350 6.134 1.00 97.19 306 ILE A CA 1
ATOM 2412 C C . ILE A 1 306 ? -7.330 -8.079 7.385 1.00 97.19 306 ILE A C 1
ATOM 2414 O O . ILE A 1 306 ? -8.457 -8.546 7.513 1.00 97.19 306 ILE A O 1
ATOM 2418 N N . TYR A 1 307 ? -6.760 -7.322 8.312 1.00 98.19 307 TYR A N 1
ATOM 2419 C CA . TYR A 1 307 ? -7.370 -6.990 9.590 1.00 98.19 307 TYR A CA 1
ATOM 2420 C C . TYR A 1 307 ? -7.519 -5.481 9.683 1.00 98.19 307 TYR A C 1
ATOM 2422 O O . TYR A 1 307 ? -6.527 -4.761 9.572 1.00 98.19 307 TYR A O 1
ATOM 2430 N N . PHE A 1 308 ? -8.736 -5.010 9.922 1.00 98.25 308 PHE A N 1
ATOM 2431 C CA . PHE A 1 308 ? -9.036 -3.610 10.186 1.00 98.25 308 PHE A CA 1
ATOM 2432 C C . PHE A 1 308 ? -9.341 -3.436 11.671 1.00 98.25 308 PHE A C 1
ATOM 2434 O O . PHE A 1 308 ? -10.436 -3.738 12.146 1.00 98.25 308 PHE A O 1
ATOM 2441 N N . GLY A 1 309 ? -8.353 -2.953 12.422 1.00 98.25 309 GLY A N 1
ATOM 2442 C CA . GLY A 1 309 ? -8.536 -2.634 13.834 1.00 98.25 309 GLY A CA 1
ATOM 2443 C C . GLY A 1 309 ? -9.500 -1.463 14.029 1.00 98.25 309 GLY A C 1
ATOM 2444 O O . GLY A 1 309 ? -9.806 -0.712 13.100 1.00 98.25 309 GLY A O 1
ATOM 2445 N N . LYS A 1 310 ? -9.964 -1.257 15.257 1.00 98.00 310 LYS A N 1
ATOM 2446 C CA . LYS A 1 310 ? -10.734 -0.067 15.617 1.00 98.00 310 LYS A CA 1
ATOM 2447 C C . LYS A 1 310 ? -9.936 1.216 15.360 1.00 98.00 310 LYS A C 1
ATOM 2449 O O . LYS A 1 310 ? -8.822 1.380 15.871 1.00 98.00 310 LYS A O 1
ATOM 2454 N N . ALA A 1 311 ? -10.514 2.140 14.596 1.00 97.06 311 ALA A N 1
ATOM 2455 C CA . ALA A 1 311 ? -9.879 3.420 14.314 1.00 97.06 311 ALA A CA 1
ATOM 2456 C C . ALA A 1 311 ? -9.725 4.284 15.573 1.00 97.06 311 ALA A C 1
ATOM 2458 O O . ALA A 1 311 ? -10.536 4.234 16.502 1.00 97.06 311 ALA A O 1
ATOM 2459 N N . PHE A 1 312 ? -8.674 5.102 15.596 1.00 95.38 312 PHE A N 1
ATOM 2460 C CA . PHE A 1 312 ? -8.418 6.037 16.686 1.00 95.38 312 PHE A CA 1
ATOM 2461 C C . PHE A 1 312 ? -7.793 7.332 16.175 1.00 95.38 312 PHE A C 1
ATOM 2463 O O . PHE A 1 312 ? -7.072 7.352 15.179 1.00 95.38 312 PHE A O 1
ATOM 2470 N N . THR A 1 313 ? -8.033 8.431 16.887 1.00 92.88 313 THR A N 1
ATOM 2471 C CA . THR A 1 313 ? -7.358 9.699 16.598 1.00 92.88 313 THR A CA 1
ATOM 2472 C C . THR A 1 313 ? -5.993 9.702 17.265 1.00 92.88 313 THR A C 1
ATOM 2474 O O . THR A 1 313 ? -5.889 9.611 18.490 1.00 92.88 313 THR A O 1
ATOM 2477 N N . ALA A 1 314 ? -4.936 9.837 16.471 1.00 85.50 314 ALA A N 1
ATOM 2478 C CA . ALA A 1 314 ? -3.587 9.949 16.997 1.00 85.50 314 ALA A CA 1
ATOM 2479 C C . ALA A 1 314 ? -3.463 11.207 17.875 1.00 85.50 314 ALA A C 1
ATOM 2481 O O . ALA A 1 314 ? -3.827 12.307 17.449 1.00 85.50 314 ALA A O 1
ATOM 2482 N N . GLY A 1 315 ? -2.934 11.049 19.093 1.00 81.88 315 GLY A N 1
ATOM 2483 C CA . GLY A 1 315 ? -2.762 12.149 20.045 1.00 81.88 315 GLY A CA 1
ATOM 2484 C C . GLY A 1 315 ? -1.898 13.300 19.509 1.00 81.88 315 GLY A C 1
ATOM 2485 O O . GLY A 1 315 ? -1.291 13.216 18.447 1.00 81.88 315 GLY A O 1
ATOM 2486 N N . SER A 1 316 ? -1.821 14.404 20.253 1.00 70.62 316 SER A N 1
ATOM 2487 C CA . SER A 1 316 ? -1.065 15.602 19.844 1.00 70.62 316 SER A CA 1
ATOM 2488 C C . SER A 1 316 ? 0.362 15.672 20.408 1.00 70.62 316 SER A C 1
ATOM 2490 O O . SER A 1 316 ? 1.122 16.581 20.070 1.00 70.62 316 SER A O 1
ATOM 2492 N N . GLN A 1 317 ? 0.750 14.735 21.278 1.00 71.38 317 GLN A N 1
ATOM 2493 C CA . GLN A 1 317 ? 2.021 14.796 21.999 1.00 71.38 317 GLN A CA 1
ATOM 2494 C C . GLN A 1 317 ? 3.127 14.001 21.296 1.00 71.38 317 GLN A C 1
ATOM 2496 O O . GLN A 1 317 ? 3.079 12.781 21.197 1.00 71.38 317 GLN A O 1
ATOM 2501 N N . SER A 1 318 ? 4.196 14.695 20.894 1.00 73.12 318 SER A N 1
ATOM 2502 C CA . SER A 1 318 ? 5.389 14.100 20.263 1.00 73.12 318 SER A CA 1
ATOM 2503 C C . SER A 1 318 ? 6.440 13.570 21.248 1.00 73.12 318 SER A C 1
ATOM 2505 O O . SER A 1 318 ? 7.610 13.390 20.886 1.00 73.12 318 SER A O 1
ATOM 2507 N N . THR A 1 319 ? 6.027 13.327 22.492 1.00 76.62 319 THR A N 1
ATOM 2508 C CA . THR A 1 319 ? 6.866 12.777 23.559 1.00 76.62 319 THR A CA 1
ATOM 2509 C C . THR A 1 319 ? 7.141 11.291 23.319 1.00 76.62 319 THR A C 1
ATOM 2511 O O . THR A 1 319 ? 6.440 10.629 22.557 1.00 76.62 319 THR A O 1
ATOM 2514 N N . ARG A 1 320 ? 8.169 10.741 23.981 1.00 74.62 320 ARG A N 1
ATOM 2515 C CA . ARG A 1 320 ? 8.452 9.296 23.924 1.00 74.62 320 ARG A CA 1
ATOM 2516 C C . ARG A 1 320 ? 7.250 8.477 24.404 1.00 74.62 320 ARG A C 1
ATOM 2518 O O . ARG A 1 320 ? 6.893 7.513 23.743 1.00 74.62 320 ARG A O 1
ATOM 2525 N N . THR A 1 321 ? 6.607 8.910 25.489 1.00 79.38 321 THR A N 1
ATOM 2526 C CA . THR A 1 321 ? 5.373 8.304 26.008 1.00 79.38 321 THR A CA 1
ATOM 2527 C C . THR A 1 321 ? 4.262 8.328 24.962 1.00 79.38 321 THR A C 1
ATOM 2529 O O . THR A 1 321 ? 3.732 7.277 24.645 1.00 79.38 321 THR A O 1
ATOM 2532 N N . GLY A 1 322 ? 4.014 9.472 24.310 1.00 83.81 322 GLY A N 1
ATOM 2533 C CA . GLY A 1 322 ? 2.991 9.565 23.263 1.00 83.81 322 GLY A CA 1
ATOM 2534 C C . GLY A 1 322 ? 3.249 8.659 22.051 1.00 83.81 322 GLY A C 1
ATOM 2535 O O . GLY A 1 322 ? 2.307 8.180 21.429 1.00 83.81 322 GLY A O 1
ATOM 2536 N N . MET A 1 323 ? 4.514 8.375 21.722 1.00 85.88 323 MET A N 1
ATOM 2537 C CA . MET A 1 323 ? 4.853 7.400 20.676 1.00 85.88 323 MET A CA 1
ATOM 2538 C C . MET A 1 323 ? 4.623 5.960 21.123 1.00 85.88 323 MET A C 1
ATOM 2540 O O . MET A 1 323 ? 4.154 5.151 20.330 1.00 85.88 323 MET A O 1
ATOM 2544 N N . THR A 1 324 ? 4.947 5.640 22.374 1.00 86.88 324 THR A N 1
ATOM 2545 C CA . THR A 1 324 ? 4.649 4.332 22.959 1.00 86.88 324 THR A CA 1
ATOM 2546 C C . THR A 1 324 ? 3.144 4.088 23.017 1.00 86.88 324 THR A C 1
ATOM 2548 O O . THR A 1 324 ? 2.688 3.050 22.551 1.00 86.88 324 THR A O 1
ATOM 2551 N N . ASP A 1 325 ? 2.376 5.071 23.482 1.00 89.88 325 ASP A N 1
ATOM 2552 C CA . ASP A 1 325 ? 0.915 5.002 23.540 1.00 89.88 325 ASP A CA 1
ATOM 2553 C C . ASP A 1 325 ? 0.309 4.824 22.144 1.00 89.88 325 ASP A C 1
ATOM 2555 O O . ASP A 1 325 ? -0.616 4.036 21.972 1.00 89.88 325 ASP A O 1
ATOM 2559 N N . PHE A 1 326 ? 0.861 5.499 21.129 1.00 92.44 326 PHE A N 1
ATOM 2560 C CA . PHE A 1 326 ? 0.450 5.314 19.737 1.00 92.44 326 PHE A CA 1
ATOM 2561 C C . PHE A 1 326 ? 0.662 3.872 19.261 1.00 92.44 326 PHE A C 1
ATOM 2563 O O . PHE A 1 326 ? -0.246 3.282 18.681 1.00 92.44 326 PHE A O 1
ATOM 2570 N N . VAL A 1 327 ? 1.852 3.303 19.489 1.00 93.19 327 VAL A N 1
ATOM 2571 C CA . VAL A 1 327 ? 2.162 1.930 19.058 1.00 93.19 327 VAL A CA 1
ATOM 2572 C C . VAL A 1 327 ? 1.292 0.918 19.803 1.00 93.19 327 VAL A C 1
ATOM 2574 O O . VAL A 1 327 ? 0.776 0.005 19.166 1.00 93.19 327 VAL A O 1
ATOM 2577 N N . ASN A 1 328 ? 1.074 1.102 21.109 1.00 93.44 328 ASN A N 1
ATOM 2578 C CA . ASN A 1 328 ? 0.193 0.240 21.898 1.00 93.44 328 ASN A CA 1
ATOM 2579 C C . ASN A 1 328 ? -1.254 0.325 21.407 1.00 93.44 328 ASN A C 1
ATOM 2581 O O . ASN A 1 328 ? -1.833 -0.703 21.087 1.00 93.44 328 ASN A O 1
ATOM 2585 N N . ALA A 1 329 ? -1.808 1.530 21.232 1.00 94.62 329 ALA A N 1
ATOM 2586 C CA . ALA A 1 329 ? -3.161 1.705 20.700 1.00 94.62 329 ALA A CA 1
ATOM 2587 C C . ALA A 1 329 ? -3.329 1.046 19.322 1.00 94.62 329 ALA A C 1
ATOM 2589 O O . ALA A 1 329 ? -4.350 0.422 19.048 1.00 94.62 329 ALA A O 1
ATOM 2590 N N . PHE A 1 330 ? -2.310 1.149 18.467 1.00 96.00 330 PHE A N 1
ATOM 2591 C CA . PHE A 1 330 ? -2.299 0.509 17.159 1.00 96.00 330 PHE A CA 1
ATOM 2592 C C . PHE A 1 330 ? -2.261 -1.022 17.250 1.00 96.00 330 PHE A C 1
ATOM 2594 O O . PHE A 1 330 ? -3.061 -1.693 16.600 1.00 96.00 330 PHE A O 1
ATOM 2601 N N . ARG A 1 331 ? -1.345 -1.575 18.052 1.00 96.44 331 ARG A N 1
ATOM 2602 C CA . ARG A 1 331 ? -1.195 -3.021 18.260 1.00 96.44 331 ARG A CA 1
ATOM 2603 C C . ARG A 1 331 ? -2.450 -3.619 18.888 1.00 96.44 331 ARG A C 1
ATOM 2605 O O . ARG A 1 331 ? -2.966 -4.607 18.382 1.00 96.44 331 ARG A O 1
ATOM 2612 N N . ASP A 1 332 ? -2.936 -3.019 19.965 1.00 96.62 332 ASP A N 1
ATOM 2613 C CA . ASP A 1 332 ? -4.055 -3.540 20.746 1.00 96.62 332 ASP A CA 1
ATOM 2614 C C . ASP A 1 332 ? -5.352 -3.497 19.915 1.00 96.62 332 ASP A C 1
ATOM 2616 O O . ASP A 1 332 ? -6.100 -4.469 19.889 1.00 96.62 332 ASP A O 1
ATOM 2620 N N . SER A 1 333 ? -5.550 -2.440 19.117 1.00 97.81 333 SER A N 1
ATOM 2621 C CA . SER A 1 333 ? -6.654 -2.335 18.150 1.00 97.81 333 SER A CA 1
ATOM 2622 C C . SER A 1 333 ? -6.654 -3.460 17.102 1.00 97.81 333 SER A C 1
ATOM 2624 O O . SER A 1 333 ? -7.710 -3.970 16.727 1.00 97.81 333 SER A O 1
ATOM 2626 N N . LEU A 1 334 ? -5.475 -3.881 16.634 1.00 97.94 334 LEU A N 1
ATOM 2627 C CA . LEU A 1 334 ? -5.341 -5.024 15.729 1.00 97.94 334 LEU A CA 1
ATOM 2628 C C . LEU A 1 334 ? -5.545 -6.364 16.452 1.00 97.94 334 LEU A C 1
ATOM 2630 O O . LEU A 1 334 ? -6.136 -7.284 15.886 1.00 97.94 334 LEU A O 1
ATOM 2634 N N . ALA A 1 335 ? -5.089 -6.475 17.700 1.00 97.69 335 ALA A N 1
ATOM 2635 C CA . ALA A 1 335 ? -5.279 -7.667 18.523 1.00 97.69 335 ALA A CA 1
ATOM 2636 C C . ALA A 1 335 ? -6.770 -7.962 18.765 1.00 97.69 335 ALA A C 1
ATOM 2638 O O . ALA A 1 335 ? -7.184 -9.118 18.707 1.00 97.69 335 ALA A O 1
ATOM 2639 N N . GLU A 1 336 ? -7.583 -6.920 18.978 1.00 97.75 336 GLU A N 1
ATOM 2640 C CA . GLU A 1 336 ? -9.034 -7.031 19.200 1.00 97.75 336 GLU A CA 1
ATOM 2641 C C . GLU A 1 336 ? -9.776 -7.716 18.044 1.00 97.75 336 GLU A C 1
ATOM 2643 O O . GLU A 1 336 ? -10.769 -8.405 18.276 1.00 97.75 336 GLU A O 1
ATOM 2648 N N . VAL A 1 337 ? -9.279 -7.578 16.811 1.00 97.50 337 VAL A N 1
ATOM 2649 C CA . VAL A 1 337 ? -9.854 -8.214 15.612 1.00 97.50 337 VAL A CA 1
ATOM 2650 C C . VAL A 1 337 ? -9.143 -9.513 15.219 1.00 97.50 337 VAL A C 1
ATOM 2652 O O . VAL A 1 337 ? -9.362 -10.038 14.131 1.00 97.50 337 VAL A O 1
ATOM 2655 N N . GLY A 1 338 ? -8.289 -10.045 16.098 1.00 97.44 338 GLY A N 1
ATOM 2656 C CA . GLY A 1 338 ? -7.618 -11.330 15.906 1.00 97.44 338 GLY A CA 1
ATOM 2657 C C . GLY A 1 338 ? -6.386 -11.287 15.003 1.00 97.44 338 GLY A C 1
ATOM 2658 O O . GLY A 1 338 ? -5.938 -12.341 14.551 1.00 97.44 338 GLY A O 1
ATOM 2659 N N . ALA A 1 339 ? -5.817 -10.105 14.737 1.00 97.25 339 ALA A N 1
ATOM 2660 C CA . ALA A 1 339 ? -4.554 -10.027 14.012 1.00 97.25 339 ALA A CA 1
ATOM 2661 C C . ALA A 1 339 ? -3.435 -10.730 14.808 1.00 97.25 339 ALA A C 1
ATOM 2663 O O . ALA A 1 339 ? -3.418 -10.666 16.042 1.00 97.25 339 ALA A O 1
ATOM 2664 N N . PRO A 1 340 ? -2.453 -11.360 14.140 1.00 94.94 340 PRO A N 1
ATOM 2665 C CA . PRO A 1 340 ? -1.404 -12.150 14.786 1.00 94.94 340 PRO A CA 1
ATOM 2666 C C . PRO A 1 340 ? -0.298 -11.274 15.407 1.00 94.94 340 PRO A C 1
ATOM 2668 O O . PRO A 1 340 ? 0.890 -11.483 15.158 1.00 94.94 340 PRO A O 1
ATOM 2671 N N . VAL A 1 341 ? -0.671 -10.274 16.207 1.00 94.38 341 VAL A N 1
ATOM 2672 C CA . VAL A 1 341 ? 0.245 -9.250 16.730 1.00 94.38 341 VAL A CA 1
ATOM 2673 C C . VAL A 1 341 ? 1.344 -9.830 17.620 1.00 94.38 341 VAL A C 1
ATOM 2675 O O . VAL A 1 341 ? 2.461 -9.320 17.590 1.00 94.38 341 VAL A O 1
ATOM 2678 N N . ASP A 1 342 ? 1.065 -10.931 18.325 1.00 93.12 342 ASP A N 1
ATOM 2679 C CA . ASP A 1 342 ? 2.002 -11.614 19.229 1.00 93.12 342 ASP A CA 1
ATOM 2680 C C . ASP A 1 342 ? 3.140 -12.333 18.493 1.00 93.12 342 ASP A C 1
ATOM 2682 O O . ASP A 1 342 ? 4.146 -12.703 19.099 1.00 93.12 342 ASP A O 1
ATOM 2686 N N . LYS A 1 343 ? 3.017 -12.532 17.171 1.00 92.56 343 LYS A N 1
ATOM 2687 C CA . LYS A 1 343 ? 4.115 -13.069 16.353 1.00 92.56 343 LYS A CA 1
ATOM 2688 C C . LYS A 1 343 ? 5.247 -12.052 16.167 1.00 92.56 343 LYS A C 1
ATOM 2690 O O . LYS A 1 343 ? 6.298 -12.440 15.659 1.00 92.56 343 LYS A O 1
ATOM 2695 N N . TYR A 1 344 ? 5.036 -10.784 16.534 1.00 92.31 344 TYR A N 1
ATOM 2696 C CA . TYR A 1 344 ? 5.936 -9.678 16.229 1.00 92.31 344 TYR A CA 1
ATOM 2697 C C . TYR A 1 344 ? 6.366 -8.911 17.478 1.00 92.31 344 TYR A C 1
ATOM 2699 O O . TYR A 1 344 ? 5.580 -8.664 18.388 1.00 92.31 344 TYR A O 1
ATOM 2707 N N . GLU A 1 345 ? 7.612 -8.448 17.478 1.00 92.62 345 GLU A N 1
ATOM 2708 C CA . GLU A 1 345 ? 8.057 -7.397 18.387 1.00 92.62 345 GLU A CA 1
ATOM 2709 C C . GLU A 1 345 ? 7.618 -6.037 17.835 1.00 92.62 345 GLU A C 1
ATOM 2711 O O . GLU A 1 345 ? 7.913 -5.690 16.688 1.00 92.62 345 GLU A O 1
ATOM 2716 N N . TRP A 1 346 ? 6.948 -5.237 18.663 1.00 92.88 346 TRP A N 1
ATOM 2717 C CA . TRP A 1 346 ? 6.460 -3.911 18.290 1.00 92.88 346 TRP A CA 1
ATOM 2718 C C . TRP A 1 346 ? 7.340 -2.827 18.891 1.00 92.88 346 TRP A C 1
ATOM 2720 O O . TRP A 1 346 ? 7.813 -2.933 20.023 1.00 92.88 346 TRP A O 1
ATOM 2730 N N . GLY A 1 347 ? 7.574 -1.760 18.138 1.00 91.62 347 GLY A N 1
ATOM 2731 C CA . GLY A 1 347 ? 8.433 -0.701 18.632 1.00 91.62 347 GLY A CA 1
ATOM 2732 C C . GLY A 1 347 ? 8.520 0.513 17.735 1.00 91.62 347 GLY A C 1
ATOM 2733 O O . GLY A 1 347 ? 7.847 0.646 16.712 1.00 91.62 347 GLY A O 1
ATOM 2734 N N . VAL A 1 348 ? 9.398 1.419 18.143 1.00 89.00 348 VAL A N 1
ATOM 2735 C CA . VAL A 1 348 ? 9.674 2.663 17.430 1.00 89.00 348 VAL A CA 1
ATOM 2736 C C . VAL A 1 348 ? 11.062 2.581 16.813 1.00 89.00 348 VAL A C 1
ATOM 2738 O O . VAL A 1 348 ? 12.026 2.209 17.481 1.00 89.00 348 VAL A O 1
ATOM 2741 N N . MET A 1 349 ? 11.185 2.972 15.546 1.00 85.81 349 MET A N 1
ATOM 2742 C CA . MET A 1 349 ? 12.484 3.127 14.901 1.00 85.81 349 MET A CA 1
ATOM 2743 C C . MET A 1 349 ? 12.980 4.566 14.998 1.00 85.81 349 MET A C 1
ATOM 2745 O O . MET A 1 349 ? 12.329 5.504 14.517 1.00 85.81 349 MET A O 1
ATOM 2749 N N . GLN A 1 350 ? 14.174 4.728 15.566 1.00 79.31 350 GLN A N 1
ATOM 2750 C CA . GLN A 1 350 ? 14.856 6.010 15.695 1.00 79.31 350 GLN A CA 1
ATOM 2751 C C . GLN A 1 350 ? 16.211 5.976 14.987 1.00 79.31 350 GLN A C 1
ATOM 2753 O O . GLN A 1 350 ? 16.997 5.053 15.152 1.00 79.31 350 GLN A O 1
ATOM 2758 N N . ARG A 1 351 ? 16.522 7.021 14.214 1.00 69.31 351 ARG A N 1
ATOM 2759 C CA . ARG A 1 351 ? 17.869 7.211 13.661 1.00 69.31 351 ARG A CA 1
ATOM 2760 C C . ARG A 1 351 ? 18.803 7.739 14.748 1.00 69.31 351 ARG A C 1
ATOM 2762 O O . ARG A 1 351 ? 18.658 8.889 15.169 1.00 69.31 351 ARG A O 1
ATOM 2769 N N . THR A 1 352 ? 19.779 6.944 15.166 1.00 60.75 352 THR A N 1
ATOM 2770 C CA . THR A 1 352 ? 20.799 7.340 16.151 1.00 60.75 352 THR A CA 1
ATOM 2771 C C . THR A 1 352 ? 22.123 7.673 15.469 1.00 60.75 352 THR A C 1
ATOM 2773 O O . THR A 1 352 ? 22.527 6.992 14.529 1.00 60.75 352 THR A O 1
ATOM 2776 N N . LYS A 1 353 ? 22.826 8.716 15.934 1.00 52.50 353 LYS A N 1
ATOM 2777 C CA . LYS A 1 353 ? 24.204 8.990 15.493 1.00 52.50 353 LYS A CA 1
ATOM 2778 C C . LYS A 1 353 ? 25.135 7.949 16.110 1.00 52.50 353 LYS A C 1
ATOM 2780 O O . LYS A 1 353 ? 25.217 7.871 17.333 1.00 52.50 353 LYS A O 1
ATOM 2785 N N . LYS A 1 354 ? 25.866 7.204 15.286 1.00 47.25 354 LYS A N 1
ATOM 2786 C CA . LYS A 1 354 ? 26.939 6.326 15.754 1.00 47.25 354 LYS A CA 1
ATOM 2787 C C . LYS A 1 354 ? 28.233 7.140 15.772 1.00 47.25 354 LYS A C 1
ATOM 2789 O O . LYS A 1 354 ? 28.646 7.647 14.741 1.00 47.25 354 LYS A O 1
ATOM 2794 N N . ASN A 1 355 ? 28.821 7.337 16.951 1.00 48.69 355 ASN A N 1
ATOM 2795 C CA . ASN A 1 355 ? 30.212 7.775 17.158 1.00 48.69 355 ASN A CA 1
ATOM 2796 C C . ASN A 1 355 ? 30.783 8.826 16.176 1.00 48.69 355 ASN A C 1
ATOM 2798 O O . ASN A 1 355 ? 31.878 8.657 15.653 1.00 48.69 355 ASN A O 1
ATOM 2802 N N . GLY A 1 356 ? 30.068 9.930 15.940 1.00 44.16 356 GLY A N 1
ATOM 2803 C CA . GLY A 1 356 ? 30.605 11.077 15.194 1.00 44.16 356 GLY A CA 1
ATOM 2804 C C . GLY A 1 356 ? 30.773 10.891 13.680 1.00 44.16 356 GLY A C 1
ATOM 2805 O O . GLY A 1 356 ? 31.193 11.843 13.027 1.00 44.16 356 GLY A O 1
ATOM 2806 N N . THR A 1 357 ? 30.405 9.743 13.107 1.00 41.97 357 THR A N 1
ATOM 2807 C CA . THR A 1 357 ? 30.365 9.528 11.655 1.00 41.97 357 THR A CA 1
ATOM 2808 C C . THR A 1 357 ? 28.920 9.503 11.150 1.00 41.97 357 THR A C 1
ATOM 2810 O O . THR A 1 357 ? 28.032 8.902 11.753 1.00 41.97 357 THR A O 1
ATOM 2813 N N . ASP A 1 358 ? 28.667 10.221 10.056 1.00 48.88 358 ASP A N 1
ATOM 2814 C CA . ASP A 1 358 ? 27.462 10.055 9.236 1.00 48.88 358 ASP A CA 1
ATOM 2815 C C . ASP A 1 358 ? 27.725 8.824 8.346 1.00 48.88 358 ASP A C 1
ATOM 2817 O O . ASP A 1 358 ? 28.779 8.802 7.701 1.00 48.88 358 ASP A O 1
ATOM 2821 N N . PRO A 1 359 ? 26.871 7.775 8.362 1.00 49.53 359 PRO A N 1
ATOM 2822 C CA . PRO A 1 359 ? 25.411 7.848 8.507 1.00 49.53 359 PRO A CA 1
ATOM 2823 C C . PRO A 1 359 ? 24.818 7.425 9.867 1.00 49.53 359 PRO A C 1
ATOM 2825 O O . PRO A 1 359 ? 25.365 6.608 10.607 1.00 49.53 359 PRO A O 1
ATOM 2828 N N . ARG A 1 360 ? 23.620 7.950 10.174 1.00 55.56 360 ARG A N 1
ATOM 2829 C CA . ARG A 1 360 ? 22.783 7.529 11.319 1.00 55.56 360 ARG A CA 1
ATOM 2830 C C . ARG A 1 360 ? 22.068 6.198 11.044 1.00 55.56 360 ARG A C 1
ATOM 2832 O O . ARG A 1 360 ? 21.174 6.161 10.203 1.00 55.56 360 ARG A O 1
ATOM 2839 N N . GLU A 1 361 ? 22.360 5.157 11.822 1.00 57.62 361 GLU A N 1
ATOM 2840 C CA . GLU A 1 361 ? 21.654 3.866 11.755 1.00 57.62 361 GLU A CA 1
ATOM 2841 C C . GLU A 1 361 ? 20.240 3.961 12.370 1.00 57.62 361 GLU A C 1
ATOM 2843 O O . GLU A 1 361 ? 20.037 4.631 13.390 1.00 57.62 361 GLU A O 1
ATOM 2848 N N . LEU A 1 362 ? 19.254 3.291 11.755 1.00 65.38 362 LEU A N 1
ATOM 2849 C CA . LEU A 1 362 ? 17.926 3.065 12.343 1.00 65.38 362 LEU A CA 1
ATOM 2850 C C . LEU A 1 362 ? 18.043 2.002 13.442 1.00 65.38 362 LEU A C 1
ATOM 2852 O O . LEU A 1 362 ? 18.406 0.864 13.162 1.00 65.38 362 LEU A O 1
ATOM 2856 N N . GLN A 1 363 ? 17.720 2.374 14.677 1.00 73.50 363 GLN A N 1
ATOM 2857 C CA . GLN A 1 363 ? 17.654 1.471 15.821 1.00 73.50 363 GLN A CA 1
ATOM 2858 C C . GLN A 1 363 ? 16.201 1.200 16.194 1.00 73.50 363 GLN A C 1
ATOM 2860 O O . GLN A 1 363 ? 15.386 2.123 16.275 1.00 73.50 363 GLN A O 1
ATOM 2865 N N . PHE A 1 364 ? 15.893 -0.076 16.408 1.00 80.44 364 PHE A N 1
ATOM 2866 C CA . PHE A 1 364 ? 14.60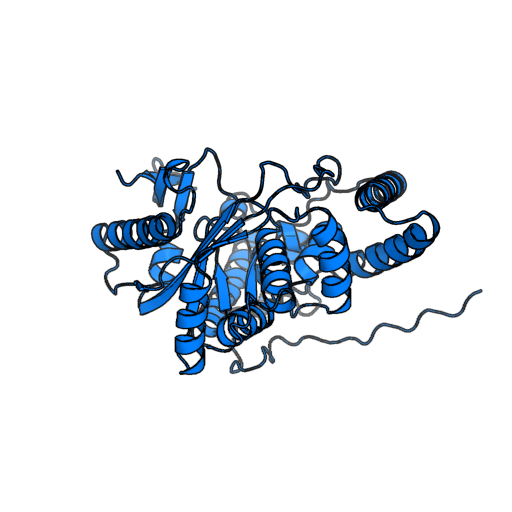6 -0.525 16.912 1.00 80.44 364 PHE A CA 1
ATOM 2867 C C . PHE A 1 364 ? 14.589 -0.411 18.437 1.00 80.44 364 PHE A C 1
ATOM 2869 O O . PHE A 1 364 ? 15.444 -0.967 19.127 1.00 80.44 364 PHE A O 1
ATOM 2876 N N . HIS A 1 365 ? 13.609 0.318 18.957 1.00 81.00 365 HIS A N 1
ATOM 2877 C CA . HIS A 1 365 ? 13.325 0.400 20.380 1.00 81.00 365 HIS A CA 1
ATOM 2878 C C . HIS A 1 365 ? 12.010 -0.324 20.640 1.00 81.00 365 HIS A C 1
ATOM 2880 O O . HIS A 1 365 ? 10.936 0.250 20.435 1.00 81.00 365 HIS A O 1
ATOM 2886 N N . GLY A 1 366 ? 12.122 -1.587 21.055 1.00 74.75 366 GLY A N 1
ATOM 2887 C CA . GLY A 1 366 ? 10.980 -2.407 21.435 1.00 74.75 366 GLY A CA 1
ATOM 2888 C C . GLY A 1 366 ? 10.193 -1.777 22.581 1.00 74.75 366 GLY A C 1
ATOM 2889 O O . GLY A 1 366 ? 10.756 -1.117 23.462 1.00 74.75 366 GLY A O 1
ATOM 2890 N N . ILE A 1 367 ? 8.884 -1.971 22.536 1.00 75.75 367 ILE A N 1
ATOM 2891 C CA . ILE A 1 367 ? 7.956 -1.646 23.610 1.00 75.75 367 ILE A CA 1
ATOM 2892 C C . ILE A 1 367 ? 7.513 -2.992 24.185 1.00 75.75 367 ILE A C 1
ATOM 2894 O O . ILE A 1 367 ? 7.053 -3.848 23.432 1.00 75.75 367 ILE A O 1
ATOM 2898 N N . VAL A 1 368 ? 7.752 -3.194 25.485 1.00 51.19 368 VAL A N 1
ATOM 2899 C CA . VAL A 1 368 ? 7.333 -4.403 26.216 1.00 51.19 368 VAL A CA 1
ATOM 2900 C C . VAL A 1 368 ? 5.820 -4.412 26.349 1.00 51.19 368 VAL A C 1
ATOM 2902 O O . VAL A 1 368 ? 5.288 -3.368 26.793 1.00 51.19 368 VAL A O 1
#

Sequence (368 aa):
MPPDAPHNDETEFSIDHIPGVNPIVLKNGDLLQEDGHRIANIFEESADHIPQESSIALATRALRQAGYGLLHIPGKLVTLRSLSNTKKPHDREYVRMRNEKARAFVEDFLGRFVSEESEIHGTENLAQTMEENRTGKPVLMMGNHGSELDPVLASILLKREYANQHNGNELLADSAAEAREKLLAVIGHKVMLEKFRRTFSGAVHSLFTIATKYRENLPEEEKGVVSAYLDNVNTILRELVTHPEYLVMLFPEGGRTRNNQIGMQMGVIRAAFGKIIQPTFIEAPPNFLELEQGEKMKFTPEPVNIYFGKAFTAGSQSTRTGMTDFVNAFRDSLAEVGAPVDKYEWGVMQRTKKNGTDPRELQFHGIV

pLDDT: mean 81.04, std 15.84, range [29.27, 98.25]

Radius of gyration: 20.72 Å; chains: 1; bounding box: 58×48×69 Å

Foldseek 3Di:
DPDDDDDDDDPPDALCDPDPFHGDDAPPVVLFDPVFDPVLVLPVDPPQCPDPVNVLVLLLVLCVLLVDDPVCSVVLVVLLVVLLPDDADGLSCQKDAADVSLQVSLLSSVVSQADPQAEEFPLVLLLVVLVVLVVQAFEEEEEAAAALLQLVVLLNRLVVQLVVCPVVDNSSNVSSVLCSQQEEEEHEPVLRSRSNSVSNPSSHIYGYAHQPVVLQPDDPSVNVSNVSSRSRSVSVVLRQRSGSSHHYYDYQVSDHDPPQARAGELVVLQSQAQHKYWQKYKDDPRQCDDPVNSPRHPSHRDHIYMYTFNIDHQHNDSDPVSVLVVQCSSLVSRVVRPHPSVSHFYFYWDFDDDPPDDDTDTDTDTDD